Protein AF-M5C6I1-F1 (afdb_monomer)

Foldseek 3Di:
DQVFAEDPPCHLVNLLVLCCQFFVQDDVRSVVLVVLCVVVDDPHRDHDPVSVSVSSVVSVVVSCVVVVHDTDGDDPPPDDDDDDDPPDPVVVVVVVVVVVVVVVVVVVVVVCVVVVHDPCPVVVVVVVVVVVVVVVVVVVVVVCVVQNPVRVVVPPDPDDPVPDDDDDPLVVVLLVLLVVVLVCLLVVVDDPPDLVVVVSLLSSLQSQDPVSLVSLVVVLVPQDCVVDVSSVVSNVVSVVSSVSSVVSPPPHRDDDDSDDDDDDDDDDDPPPDD

Radius of gyration: 48.75 Å; Cα contacts (8 Å, |Δi|>4): 159; chains: 1; bounding box: 99×51×112 Å

Organism: Thanatephorus cucumeris (strain AG1-IB / isolate 7/3/14) (NCBI:txid1108050)

pLDDT: mean 85.36, std 12.14, range [35.72, 97.81]

Secondary structure (DSSP, 8-state):
-HHHHSPTT--HHHHHHHHHHHH---HHHHHHHHHHHHHT--SS--SSHHHHHHHHHHHHHHHHHHHT----------PPP---S----HHHHHHHHHHHHHHHHHHHHHHHHHTT--TTHHHHHHHHHHHHHHHHHHHHHHHHHHH-HHHHHHTS----GGG------HHHHHHHHHHHHHHHHHTTSS-TT-HHHHHHHHHHHTT--HHHHHHHHHHHHT--GGG-HHHHHHHHHHHHHHHHHHHHTTSPP-----SPPP------------

Solvent-accessible surface area (backbone atoms only — not comparable to full-atom values): 16498 Å² total; per-residue (Å²): 105,61,92,74,32,42,29,92,91,52,46,72,66,58,53,42,50,47,41,27,70,45,54,66,35,51,74,73,54,36,50,53,26,52,56,55,34,63,81,64,58,66,94,58,59,36,87,38,69,68,56,50,49,54,51,49,53,51,31,48,52,53,40,23,65,77,70,73,45,89,76,61,72,65,70,78,80,84,75,80,90,80,82,97,62,91,76,73,54,67,68,59,52,51,49,51,51,50,51,52,52,51,54,51,49,52,51,51,50,53,52,29,59,75,69,72,48,67,88,55,53,66,58,52,53,48,54,52,50,50,54,51,50,51,55,52,48,52,54,50,50,53,51,41,69,75,59,34,67,71,49,63,64,66,70,54,88,78,87,50,81,91,73,65,82,84,90,76,64,57,76,55,53,38,53,53,52,52,52,51,52,50,49,34,26,50,73,62,77,47,59,100,84,45,52,67,56,56,40,52,49,51,57,39,40,50,52,49,44,77,69,52,50,56,52,52,47,54,58,43,72,74,51,59,47,88,83,35,74,38,39,40,47,40,38,56,52,48,51,54,50,49,54,53,28,61,73,43,52,92,58,82,65,73,95,72,86,56,74,79,90,82,76,94,77,88,80,88,75,87,78,81,77,133

Mean predicted aligned error: 14.55 Å

Sequence (274 aa):
MIGGKMPGGFNVTTAKAHLNKTWGLGPARSDAALLLGVTMEPAKRLGSEAEAKSWLDSVATEYSKQAGITLSSGGGGGGTAAAGGAVMNSEEFLKFQAEQHLFAAQHVELYMRYLKRDSRSGARAYDEEKENAAALQAKLDDIAKEHGDAYIQGIQPIFEPLKARHFNSSWNWVRQDALLMWYDIIFGRLTTVDREITSRCIAIMNRADPTLLSYMQYYIDNCHPEKGETYALAKRFGQQLNDNCREVLGQPPLYRDGKLPIFSHEYMGDTHFP

Structure (mmCIF, N/CA/C/O backbone):
data_AF-M5C6I1-F1
#
_entry.id   AF-M5C6I1-F1
#
loop_
_atom_site.group_PDB
_atom_site.id
_atom_site.type_symbol
_atom_site.label_atom_id
_atom_site.label_alt_id
_atom_site.label_comp_id
_atom_site.label_asym_id
_atom_site.label_entity_id
_atom_site.label_seq_id
_atom_site.pdbx_PDB_ins_code
_atom_site.Cartn_x
_atom_site.Cartn_y
_atom_site.Cartn_z
_atom_site.occupancy
_atom_site.B_iso_or_equiv
_atom_site.auth_seq_id
_atom_site.auth_comp_id
_atom_site.auth_asym_id
_atom_site.auth_atom_id
_atom_site.pdbx_PDB_model_num
ATOM 1 N N . MET A 1 1 ? -24.726 -16.254 43.827 1.00 78.81 1 MET A N 1
ATOM 2 C CA . MET A 1 1 ? -24.770 -15.397 45.027 1.00 78.81 1 MET A CA 1
ATOM 3 C C . MET A 1 1 ? -25.482 -14.057 44.771 1.00 78.81 1 MET A C 1
ATOM 5 O O . MET A 1 1 ? -26.679 -14.004 45.020 1.00 78.81 1 MET A O 1
ATOM 9 N N . ILE A 1 2 ? -24.854 -13.017 44.189 1.00 81.19 2 ILE A N 1
ATOM 10 C CA . ILE A 1 2 ? -25.443 -11.650 44.118 1.00 81.19 2 ILE A CA 1
ATOM 11 C C . ILE A 1 2 ? -26.828 -11.607 43.438 1.00 81.19 2 ILE A C 1
ATOM 13 O O . ILE A 1 2 ? -27.792 -11.180 44.060 1.00 81.19 2 ILE A O 1
ATOM 17 N N . GLY A 1 3 ? -26.978 -12.124 42.212 1.00 81.44 3 GLY A N 1
ATOM 18 C CA . GLY A 1 3 ? -28.262 -12.068 41.488 1.00 81.44 3 GLY A CA 1
ATOM 19 C C . GLY A 1 3 ? -29.412 -12.889 42.097 1.00 81.44 3 GLY A C 1
ATOM 20 O O . GLY A 1 3 ? -30.569 -12.637 41.778 1.00 81.44 3 GLY A O 1
ATOM 21 N N . GLY A 1 4 ? -29.114 -13.856 42.974 1.00 83.44 4 GLY A N 1
ATOM 22 C CA . GLY A 1 4 ? -30.119 -14.743 43.580 1.00 83.44 4 GLY A CA 1
ATOM 23 C C . GLY A 1 4 ? -30.440 -14.440 45.047 1.00 83.44 4 GLY A C 1
ATOM 24 O O . GLY A 1 4 ? -31.543 -14.734 45.505 1.00 83.44 4 GLY A O 1
ATOM 25 N N . LYS A 1 5 ? -29.490 -13.867 45.797 1.00 86.50 5 LYS A N 1
ATOM 26 C CA . LYS A 1 5 ? -29.592 -13.691 47.256 1.00 86.50 5 LYS A CA 1
ATOM 27 C C 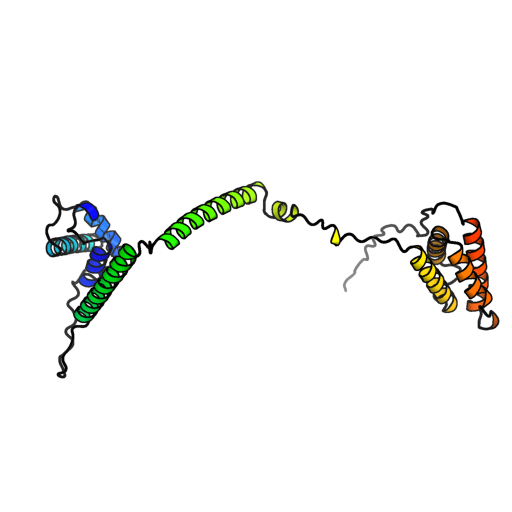. LYS A 1 5 ? -29.686 -12.239 47.715 1.00 86.50 5 LYS A C 1
ATOM 29 O O . LYS A 1 5 ? -30.080 -12.003 48.853 1.00 86.50 5 LYS A O 1
ATOM 34 N N . MET A 1 6 ? -29.391 -11.282 46.840 1.00 87.06 6 MET A N 1
ATOM 35 C CA . MET A 1 6 ? -29.485 -9.856 47.152 1.00 87.06 6 MET A CA 1
ATOM 36 C C . MET A 1 6 ? -30.874 -9.287 46.830 1.00 87.06 6 MET A C 1
ATOM 38 O O . MET A 1 6 ? -31.573 -9.824 45.956 1.00 87.06 6 MET A O 1
ATOM 42 N N . PRO A 1 7 ? -31.300 -8.205 47.509 1.00 87.75 7 PRO A N 1
ATOM 43 C CA . PRO A 1 7 ? -32.561 -7.530 47.214 1.00 87.75 7 PRO A CA 1
ATOM 44 C C . PRO A 1 7 ? -32.563 -6.942 45.793 1.00 87.75 7 PRO A C 1
ATOM 46 O O . PRO A 1 7 ? -31.520 -6.757 45.163 1.00 87.75 7 PRO A O 1
ATOM 49 N N . GLY A 1 8 ? -33.755 -6.691 45.246 1.00 84.06 8 GLY A N 1
ATOM 50 C CA . GLY A 1 8 ? -33.902 -6.139 43.895 1.00 84.06 8 GLY A CA 1
ATOM 51 C C . GLY A 1 8 ? -33.205 -4.782 43.766 1.00 84.06 8 GLY A C 1
ATOM 52 O O . GLY A 1 8 ? -33.362 -3.934 44.634 1.00 84.06 8 GLY A O 1
ATOM 53 N N . GLY A 1 9 ? -32.416 -4.594 42.703 1.00 81.69 9 GLY A N 1
ATOM 54 C CA . GLY A 1 9 ? -31.628 -3.372 42.484 1.00 81.69 9 GLY A CA 1
ATOM 55 C C . GLY A 1 9 ? -30.233 -3.375 43.125 1.00 81.69 9 GLY A C 1
ATOM 56 O O . GLY A 1 9 ? -29.409 -2.538 42.764 1.00 81.69 9 GLY A O 1
ATOM 57 N N . PHE A 1 10 ? -29.920 -4.341 43.996 1.00 86.69 10 PHE A N 1
ATOM 58 C CA . PHE A 1 10 ? -28.599 -4.461 44.614 1.00 86.69 10 PHE A CA 1
ATOM 59 C C . PHE A 1 10 ? -27.671 -5.339 43.760 1.00 86.69 10 PHE A C 1
ATOM 61 O O . PHE A 1 10 ? -27.748 -6.569 43.776 1.00 86.69 10 PHE A O 1
ATOM 68 N N . ASN A 1 11 ? -26.810 -4.697 42.971 1.00 89.00 11 ASN A N 1
ATOM 69 C CA . ASN A 1 11 ? -25.890 -5.346 42.038 1.00 89.00 11 ASN A CA 1
ATOM 70 C C . ASN A 1 11 ? -24.447 -5.396 42.587 1.00 89.00 11 ASN A C 1
ATOM 72 O O . ASN A 1 11 ? -24.136 -4.887 43.663 1.00 89.00 11 ASN A O 1
ATOM 76 N N . VAL A 1 12 ? -23.536 -6.041 41.852 1.00 89.25 12 VAL A N 1
ATOM 77 C CA . VAL A 1 12 ? -22.122 -6.147 42.266 1.00 89.25 12 VAL A CA 1
ATOM 78 C C . VAL A 1 12 ? -21.482 -4.763 42.406 1.00 89.25 12 VAL A C 1
ATOM 80 O O . VAL A 1 12 ? -20.693 -4.542 43.320 1.00 89.25 12 VAL A O 1
ATOM 83 N N . THR A 1 13 ? -21.851 -3.813 41.547 1.00 89.38 13 THR A N 1
ATOM 84 C CA . THR A 1 13 ? -21.346 -2.438 41.594 1.00 89.38 13 THR A CA 1
ATOM 85 C C . THR A 1 13 ? -21.785 -1.725 42.871 1.00 89.38 13 THR A C 1
ATOM 87 O O . THR A 1 13 ? -20.950 -1.099 43.517 1.00 89.38 13 THR A O 1
ATOM 90 N N . THR A 1 14 ? -23.045 -1.863 43.299 1.00 88.62 14 THR A N 1
ATOM 91 C CA . THR A 1 14 ? -23.535 -1.281 44.561 1.00 88.62 14 THR A CA 1
ATOM 92 C C . THR A 1 14 ? -22.888 -1.946 45.774 1.00 88.62 14 THR A C 1
ATOM 94 O O . THR A 1 14 ? -22.529 -1.255 46.724 1.00 88.62 14 THR A O 1
ATOM 97 N N . ALA A 1 15 ? -22.661 -3.264 45.727 1.00 89.06 15 ALA A N 1
ATOM 98 C CA . ALA A 1 15 ? -21.951 -3.994 46.777 1.00 89.06 15 ALA A CA 1
ATOM 99 C C . ALA A 1 15 ? -20.492 -3.523 46.922 1.00 89.06 15 ALA A C 1
ATOM 101 O O . ALA A 1 15 ? -20.049 -3.193 48.022 1.00 89.06 15 ALA A O 1
ATOM 102 N N . LYS A 1 16 ? -19.754 -3.422 45.807 1.00 89.94 16 LYS A N 1
ATOM 103 C CA . LYS A 1 16 ? -18.376 -2.907 45.789 1.00 89.94 16 LYS A CA 1
ATOM 104 C C . LYS A 1 16 ? -18.305 -1.436 46.194 1.00 89.94 16 LYS A C 1
ATOM 106 O O . LYS A 1 16 ? -17.400 -1.058 46.930 1.00 89.94 16 LYS A O 1
ATOM 111 N N . ALA A 1 17 ? -19.263 -0.615 45.764 1.00 89.62 17 ALA A N 1
ATOM 112 C CA . ALA A 1 17 ? -19.346 0.787 46.163 1.00 89.62 17 ALA A CA 1
ATOM 113 C C . ALA A 1 17 ? -19.570 0.934 47.674 1.00 89.62 17 ALA A C 1
ATOM 115 O O . ALA A 1 17 ? -18.944 1.789 48.291 1.00 89.62 17 ALA A O 1
ATOM 116 N N . HIS A 1 18 ? -20.399 0.077 48.281 1.00 88.81 18 HIS A N 1
ATOM 117 C CA . HIS A 1 18 ? -20.579 0.046 49.732 1.00 88.81 18 HIS A CA 1
ATOM 118 C C . HIS A 1 18 ? -19.292 -0.357 50.462 1.00 88.81 18 HIS A C 1
ATOM 120 O O . HIS A 1 18 ? -18.853 0.351 51.361 1.00 88.81 18 HIS A O 1
ATOM 126 N N . LEU A 1 19 ? -18.638 -1.444 50.040 1.00 88.44 19 LEU A N 1
ATOM 127 C CA . LEU A 1 19 ? -17.370 -1.893 50.631 1.00 88.44 19 LEU A CA 1
ATOM 128 C C . LEU A 1 19 ? -16.256 -0.841 50.507 1.00 88.44 19 LEU A C 1
ATOM 130 O O . LEU A 1 19 ? -15.459 -0.668 51.426 1.00 88.44 19 LEU A O 1
ATOM 134 N N . ASN A 1 20 ? -16.215 -0.111 49.394 1.00 89.75 20 ASN A N 1
ATOM 135 C CA . ASN A 1 20 ? -15.273 0.985 49.202 1.00 89.75 20 ASN A CA 1
ATOM 136 C C . ASN A 1 20 ? -15.627 2.189 50.094 1.00 89.75 20 ASN A C 1
ATOM 138 O O . ASN A 1 20 ? -14.781 2.662 50.845 1.00 89.75 20 ASN A O 1
ATOM 142 N N . LYS A 1 21 ? -16.888 2.640 50.091 1.00 87.50 21 LYS A N 1
ATOM 143 C CA . LYS A 1 21 ? -17.321 3.819 50.859 1.00 87.50 21 LYS A CA 1
ATOM 144 C C . LYS A 1 21 ? -17.239 3.610 52.376 1.00 87.50 21 LYS A C 1
ATOM 146 O O . LYS A 1 21 ? -16.816 4.518 53.080 1.00 87.50 21 LYS A O 1
ATOM 151 N N . THR A 1 22 ? -17.636 2.441 52.875 1.00 86.06 22 THR A N 1
ATOM 152 C CA . THR A 1 22 ? -17.729 2.155 54.319 1.00 86.06 22 THR A CA 1
ATOM 153 C C . THR A 1 22 ? -16.401 1.659 54.900 1.00 86.06 22 THR A C 1
ATOM 155 O O . THR A 1 22 ? -16.025 2.054 56.005 1.00 86.06 22 THR A O 1
ATOM 158 N N . TRP A 1 23 ? -15.667 0.826 54.152 1.00 85.94 23 TRP A N 1
ATOM 159 C CA . TRP A 1 23 ? -14.467 0.129 54.641 1.00 85.94 23 TRP A CA 1
ATOM 160 C C . TRP A 1 23 ? -13.175 0.494 53.900 1.00 85.94 23 TRP A C 1
ATOM 162 O O . TRP A 1 23 ? -12.118 -0.053 54.212 1.00 85.94 23 TRP A O 1
ATOM 172 N N . GLY A 1 24 ? -13.226 1.384 52.903 1.00 85.88 24 GLY A N 1
ATOM 173 C CA . GLY A 1 24 ? -12.051 1.784 52.121 1.00 85.88 24 GLY A CA 1
ATOM 174 C C . GLY A 1 24 ? -11.465 0.657 51.264 1.00 85.88 24 GLY A C 1
ATOM 175 O O . GLY A 1 24 ? -10.298 0.711 50.872 1.00 85.88 24 GLY A O 1
ATOM 176 N N . LEU A 1 25 ? -12.232 -0.405 50.996 1.00 85.81 25 LEU A N 1
ATOM 177 C CA . LEU A 1 25 ? -11.745 -1.553 50.237 1.00 85.81 25 LEU A CA 1
ATOM 178 C C . LEU A 1 25 ? -11.678 -1.217 48.742 1.00 85.81 25 LEU A C 1
ATOM 180 O O . LEU A 1 25 ? -12.699 -1.061 48.073 1.00 85.81 25 LEU A O 1
ATOM 184 N N . GLY A 1 26 ? -10.456 -1.148 48.207 1.00 86.31 26 GLY A N 1
ATOM 185 C CA . GLY A 1 26 ? -10.218 -0.997 46.770 1.00 86.31 26 GLY A CA 1
ATOM 186 C C . GLY A 1 26 ? -10.684 -2.212 45.946 1.00 86.31 26 GLY A C 1
ATOM 187 O O . GLY A 1 26 ? -10.976 -3.266 46.516 1.00 86.31 26 GLY A O 1
ATOM 188 N N . PRO A 1 27 ? -10.702 -2.119 44.601 1.00 87.31 27 PRO A N 1
ATOM 189 C CA . PRO A 1 27 ? -11.324 -3.112 43.717 1.00 87.31 27 PRO A CA 1
ATOM 190 C C . PRO A 1 27 ? -10.880 -4.559 43.980 1.00 87.31 27 PRO A C 1
ATOM 192 O O . PRO A 1 27 ? -11.721 -5.413 44.247 1.00 87.31 27 PRO A O 1
ATOM 195 N N . ALA A 1 28 ? -9.570 -4.815 44.040 1.00 88.69 28 ALA A N 1
ATOM 196 C CA . ALA A 1 28 ? -9.034 -6.158 44.275 1.00 88.69 28 ALA A CA 1
ATOM 197 C C . ALA A 1 28 ? -9.400 -6.731 45.659 1.00 88.69 28 ALA A C 1
ATOM 199 O O . ALA A 1 28 ? -9.683 -7.920 45.788 1.00 88.69 28 ALA A O 1
ATOM 200 N N . ARG A 1 29 ? -9.441 -5.888 46.702 1.00 88.00 29 ARG A N 1
ATOM 201 C CA . ARG A 1 29 ? -9.833 -6.321 48.056 1.00 88.00 29 ARG A CA 1
ATOM 202 C C . ARG A 1 29 ? -11.341 -6.498 48.184 1.00 88.00 29 ARG A C 1
ATOM 204 O O . ARG A 1 29 ? -11.784 -7.392 48.892 1.00 88.00 29 ARG A O 1
ATOM 211 N N . SER A 1 30 ? -12.124 -5.689 47.470 1.00 89.00 30 SER A N 1
ATOM 212 C CA . SER A 1 30 ? -13.573 -5.869 47.378 1.00 89.00 30 SER A CA 1
ATOM 213 C C . SER A 1 30 ? -13.930 -7.189 46.686 1.00 89.00 30 SER A C 1
ATOM 215 O O . SER A 1 30 ? -14.843 -7.873 47.133 1.00 89.00 30 SER A O 1
ATOM 217 N N . ASP A 1 31 ? -13.163 -7.603 45.671 1.00 90.25 31 ASP A N 1
ATOM 218 C CA . ASP A 1 31 ? -13.317 -8.914 45.031 1.00 90.25 31 ASP A CA 1
ATOM 219 C C . ASP A 1 31 ? -12.928 -10.064 45.961 1.00 90.25 31 ASP A C 1
ATOM 221 O O . ASP A 1 31 ? -13.673 -11.035 46.074 1.00 90.25 31 ASP A O 1
ATOM 225 N N . ALA A 1 32 ? -11.819 -9.934 46.694 1.00 89.25 32 ALA A N 1
ATOM 226 C CA . ALA A 1 32 ? -11.415 -10.933 47.681 1.00 89.25 32 ALA A CA 1
ATOM 227 C C . ALA A 1 32 ? -12.442 -11.080 48.823 1.00 89.25 32 ALA A C 1
ATOM 229 O O . ALA A 1 32 ? -12.780 -12.198 49.212 1.00 89.25 32 ALA A O 1
ATOM 230 N N . ALA A 1 33 ? -12.998 -9.969 49.315 1.00 88.62 33 ALA A N 1
ATOM 231 C CA . ALA A 1 33 ? -14.064 -9.985 50.312 1.00 88.62 33 ALA A CA 1
ATOM 232 C C . ALA A 1 33 ? -15.351 -10.620 49.759 1.00 88.62 33 ALA A C 1
ATOM 234 O O . ALA A 1 33 ? -15.973 -11.438 50.428 1.00 88.62 33 ALA A O 1
ATOM 235 N N . LEU A 1 34 ? -15.738 -10.314 48.517 1.00 90.19 34 LEU A N 1
ATOM 236 C CA . LEU A 1 34 ? -16.898 -10.944 47.880 1.00 90.19 34 LEU A CA 1
ATOM 237 C C . LEU A 1 34 ? -16.694 -12.446 47.636 1.00 90.19 34 LEU A C 1
ATOM 239 O O . LEU A 1 34 ? -17.665 -13.197 47.724 1.00 90.19 34 LEU A O 1
ATOM 243 N N . LEU A 1 35 ? -15.459 -12.890 47.382 1.00 90.62 35 LEU A N 1
ATOM 244 C CA . LEU A 1 35 ? -15.102 -14.305 47.267 1.00 90.62 35 LEU A CA 1
ATOM 245 C C . LEU A 1 35 ? -15.284 -15.034 48.606 1.00 90.62 35 LEU A C 1
ATOM 247 O O . LEU A 1 35 ? -15.896 -16.099 48.633 1.00 90.62 35 LEU A O 1
ATOM 251 N N . LEU A 1 36 ? -14.874 -14.423 49.723 1.00 88.31 36 LEU A N 1
ATOM 252 C CA . LEU A 1 36 ? -15.207 -14.916 51.068 1.00 88.31 36 LEU A CA 1
ATOM 253 C C . LEU A 1 36 ? -16.723 -14.883 51.336 1.00 88.31 36 LEU A C 1
ATOM 255 O O . LEU A 1 36 ? -17.286 -15.791 51.945 1.00 88.31 36 LEU A O 1
ATOM 259 N N . GLY A 1 37 ? -17.419 -13.876 50.811 1.00 88.06 37 GLY A N 1
ATOM 260 C CA . GLY A 1 37 ? -18.877 -13.786 50.867 1.00 88.06 37 GLY A CA 1
ATOM 261 C C . GLY A 1 37 ? -19.589 -14.973 50.209 1.00 88.06 37 GLY A C 1
ATOM 262 O O . GLY A 1 37 ? -20.693 -15.319 50.620 1.00 88.06 37 GLY A O 1
ATOM 263 N N . VAL A 1 38 ? -18.969 -15.656 49.240 1.00 88.94 38 VAL A N 1
ATOM 264 C CA . VAL A 1 38 ? -19.532 -16.891 48.662 1.00 88.94 38 VAL A CA 1
ATOM 265 C C . VAL A 1 38 ? -19.570 -18.022 49.693 1.00 88.94 38 VAL A C 1
ATOM 267 O O . VAL A 1 38 ? -20.521 -18.798 49.698 1.00 88.94 38 VAL A O 1
ATOM 270 N N . THR A 1 39 ? -18.601 -18.099 50.610 1.00 88.31 39 THR A N 1
ATOM 271 C CA . THR A 1 39 ? -18.599 -19.122 51.673 1.00 88.31 39 THR A CA 1
ATOM 272 C C . THR A 1 39 ? -19.532 -18.781 52.837 1.00 88.31 39 THR A C 1
ATOM 274 O O . THR A 1 39 ? -19.848 -19.648 53.644 1.00 88.31 39 THR A O 1
ATOM 277 N N . MET A 1 40 ? -20.000 -17.532 52.910 1.00 86.25 40 MET A N 1
ATOM 278 C CA . MET A 1 40 ? -20.939 -17.026 53.919 1.00 86.25 40 MET A CA 1
ATOM 279 C C . MET A 1 40 ? -22.303 -16.684 53.298 1.00 86.25 40 MET A C 1
ATOM 281 O O . MET A 1 40 ? -22.955 -15.709 53.685 1.00 86.25 40 MET A O 1
ATOM 285 N N . GLU A 1 41 ? -22.724 -17.452 52.288 1.00 86.81 41 GLU A N 1
ATOM 286 C CA . GLU A 1 41 ? -23.939 -17.163 51.529 1.00 86.81 41 GLU A CA 1
ATOM 287 C C . GLU A 1 41 ? -25.193 -17.222 52.429 1.00 86.81 41 GLU A C 1
ATOM 289 O O . GLU A 1 41 ? -25.420 -18.218 53.124 1.00 86.81 41 GLU A O 1
ATOM 294 N N . PRO A 1 42 ? -26.051 -16.184 52.422 1.00 86.00 42 PRO A N 1
ATOM 295 C CA . PRO A 1 42 ? -27.264 -16.190 53.224 1.00 86.00 42 PRO A CA 1
ATOM 296 C C . PRO A 1 42 ? -28.245 -17.261 52.719 1.00 86.00 42 PRO A C 1
ATOM 298 O O . PRO A 1 42 ? -28.513 -17.398 51.520 1.00 86.00 42 PRO A O 1
ATOM 301 N N . ALA A 1 43 ? -28.821 -18.020 53.657 1.00 83.94 43 ALA A N 1
ATOM 302 C CA . ALA A 1 43 ? -29.695 -19.155 53.347 1.00 83.94 43 ALA A CA 1
ATOM 303 C C . ALA A 1 43 ? -30.912 -18.743 52.497 1.00 83.94 43 ALA A C 1
ATOM 305 O O . ALA A 1 43 ? -31.288 -19.426 51.538 1.00 83.94 43 ALA A O 1
ATOM 306 N N . LYS A 1 44 ? -31.491 -17.578 52.799 1.00 85.81 44 LYS A N 1
ATOM 307 C CA . LYS A 1 44 ? -32.607 -16.971 52.066 1.00 85.81 44 LYS A CA 1
ATOM 308 C C . LYS A 1 44 ? -32.183 -15.639 51.456 1.00 85.81 44 LYS A C 1
ATOM 310 O O . LYS A 1 44 ? -31.203 -15.036 51.880 1.00 85.81 44 LYS A O 1
ATOM 315 N N . ARG A 1 45 ? -32.931 -15.201 50.443 1.00 88.62 45 ARG A N 1
ATOM 316 C CA . ARG A 1 45 ? -32.748 -13.879 49.842 1.00 88.62 45 ARG A CA 1
ATOM 317 C C . ARG A 1 45 ? -32.987 -12.803 50.902 1.00 88.62 45 ARG A C 1
ATOM 319 O O . ARG A 1 45 ? -33.990 -12.872 51.609 1.00 88.62 45 ARG A O 1
ATOM 326 N N . LEU A 1 46 ? -32.077 -11.841 50.987 1.00 89.25 46 LEU A N 1
ATOM 327 C CA . LEU A 1 46 ? -32.185 -10.706 51.901 1.00 89.25 46 LEU A CA 1
ATOM 328 C C . LEU A 1 46 ? -33.344 -9.799 51.461 1.00 89.25 46 LEU A C 1
ATOM 330 O O . LEU A 1 46 ? -33.545 -9.577 50.262 1.00 89.25 46 LEU A O 1
ATOM 334 N N . GLY A 1 47 ? -34.134 -9.327 52.425 1.00 83.88 47 GLY A N 1
ATOM 335 C CA . GLY A 1 47 ? -35.397 -8.627 52.188 1.00 83.88 47 GLY A CA 1
ATOM 336 C C . GLY A 1 47 ? -35.233 -7.128 51.950 1.00 83.88 47 GLY A C 1
ATOM 337 O O . GLY A 1 47 ? -36.058 -6.527 51.265 1.00 83.88 47 GLY A O 1
ATOM 338 N N . SER A 1 48 ? -34.159 -6.527 52.467 1.00 87.38 48 SER A N 1
ATOM 339 C CA . SER A 1 48 ? -33.903 -5.088 52.355 1.00 87.38 48 SER A CA 1
ATOM 340 C C . SER A 1 48 ? -32.445 -4.762 52.029 1.00 87.38 48 SER A C 1
ATOM 342 O O . SER A 1 48 ? -31.530 -5.553 52.265 1.00 87.38 48 SER A O 1
ATOM 344 N N . GLU A 1 49 ? -32.211 -3.562 51.493 1.00 86.88 49 GLU A N 1
ATOM 345 C CA . GLU A 1 49 ? -30.857 -3.052 51.243 1.00 86.88 49 GLU A CA 1
ATOM 346 C C . GLU A 1 49 ? -30.041 -2.922 52.541 1.00 86.88 49 GLU A C 1
ATOM 348 O O . GLU A 1 49 ? -28.834 -3.156 52.538 1.00 86.88 49 GLU A O 1
ATOM 353 N N . ALA A 1 50 ? -30.694 -2.600 53.663 1.00 88.19 50 ALA A N 1
ATOM 354 C CA . ALA A 1 50 ? -30.043 -2.506 54.968 1.00 88.19 50 ALA A CA 1
ATOM 355 C C . ALA A 1 50 ? -29.494 -3.866 55.434 1.00 88.19 50 ALA A C 1
ATOM 357 O O . ALA A 1 50 ? -28.352 -3.948 55.882 1.00 88.19 50 ALA A O 1
ATOM 358 N N . GLU A 1 51 ? -30.265 -4.942 55.250 1.00 87.00 51 GLU A N 1
ATOM 359 C CA . GLU A 1 51 ? -29.812 -6.310 55.533 1.00 87.00 51 GLU A CA 1
ATOM 360 C C . GLU A 1 51 ? -28.640 -6.721 54.632 1.00 87.00 51 GLU A C 1
ATOM 362 O O . GLU A 1 51 ? -27.688 -7.341 55.101 1.00 87.00 51 GLU A O 1
ATOM 367 N N . ALA A 1 52 ? -28.666 -6.333 53.352 1.00 87.94 52 ALA A N 1
ATOM 368 C CA . ALA A 1 52 ? -27.572 -6.597 52.415 1.00 87.94 52 ALA A CA 1
ATOM 369 C C . ALA A 1 52 ? -26.271 -5.881 52.802 1.00 87.94 52 ALA A C 1
ATOM 371 O O . ALA A 1 52 ? -25.195 -6.475 52.722 1.00 87.94 52 ALA A O 1
ATOM 372 N N . LYS A 1 53 ? -26.359 -4.629 53.260 1.00 89.94 53 LYS A N 1
ATOM 373 C CA . LYS A 1 53 ? -25.205 -3.868 53.763 1.00 89.94 53 LYS A CA 1
ATOM 374 C C . LYS A 1 53 ? -24.648 -4.470 55.048 1.00 89.94 53 LYS A C 1
ATOM 376 O O . LYS A 1 53 ? -23.453 -4.721 55.105 1.00 89.94 53 LYS A O 1
ATOM 381 N N . SER A 1 54 ? -25.512 -4.812 56.003 1.00 89.56 54 SER A N 1
ATOM 382 C CA . SER A 1 54 ? -25.101 -5.472 57.249 1.00 89.56 54 SER A CA 1
ATOM 383 C C . SER A 1 54 ? -24.421 -6.821 56.994 1.00 89.56 54 SER A C 1
ATOM 385 O O . SER A 1 54 ? -23.400 -7.136 57.608 1.00 89.56 54 SER A O 1
ATOM 387 N N . TRP A 1 55 ? -24.928 -7.601 56.037 1.00 91.12 55 TRP A N 1
ATOM 388 C CA . TRP A 1 55 ? -24.266 -8.828 55.610 1.00 91.12 55 TRP A CA 1
ATOM 389 C C . TRP A 1 55 ? -22.885 -8.542 54.996 1.00 91.12 55 TRP A C 1
ATOM 391 O O . TRP A 1 55 ? -21.909 -9.181 55.386 1.00 91.12 55 TRP A O 1
ATOM 401 N N . LEU A 1 56 ? -22.756 -7.544 54.113 1.00 90.25 56 LEU A N 1
ATOM 402 C CA . LEU A 1 56 ? -21.453 -7.136 53.566 1.00 90.25 56 LEU A CA 1
ATOM 403 C C . LEU A 1 56 ? -20.476 -6.654 54.645 1.00 90.25 56 LEU A C 1
ATOM 405 O O . LEU A 1 56 ? -19.285 -6.931 54.538 1.00 90.25 56 LEU A O 1
ATOM 409 N N . ASP A 1 57 ? -20.962 -5.982 55.685 1.00 90.81 57 ASP A N 1
ATOM 410 C CA . ASP A 1 57 ? -20.147 -5.542 56.822 1.00 90.81 57 ASP A CA 1
ATOM 411 C C . ASP A 1 57 ? -19.618 -6.737 57.626 1.00 90.81 57 ASP A C 1
ATOM 413 O O . ASP A 1 57 ? -18.453 -6.754 58.038 1.00 90.81 57 ASP A O 1
ATOM 417 N N . SER A 1 58 ? -20.434 -7.787 57.781 1.00 89.81 58 SER A N 1
ATOM 418 C CA . SER A 1 58 ? -20.001 -9.042 58.407 1.00 89.81 58 SER A CA 1
ATOM 419 C C . SER A 1 58 ? -18.925 -9.750 57.575 1.00 89.81 58 SER A C 1
ATOM 421 O O . SER A 1 58 ? -17.907 -10.181 58.113 1.00 89.81 58 SER A O 1
ATOM 423 N N . VAL A 1 59 ? -19.086 -9.772 56.249 1.00 89.50 59 VAL A N 1
ATOM 424 C CA . VAL A 1 59 ? -18.113 -10.353 55.316 1.00 89.50 59 VAL A CA 1
ATOM 425 C C . VAL A 1 59 ? -16.810 -9.549 55.304 1.00 89.50 59 VAL A C 1
ATOM 427 O O . VAL A 1 59 ? -15.732 -10.138 55.315 1.00 89.50 59 VAL A O 1
ATOM 430 N N . ALA A 1 60 ? -16.879 -8.215 55.334 1.00 89.38 60 ALA A N 1
ATOM 431 C CA . ALA A 1 60 ? -15.700 -7.354 55.422 1.00 89.38 60 ALA A CA 1
ATOM 432 C C . ALA A 1 60 ? -14.928 -7.581 56.731 1.00 89.38 60 ALA A C 1
ATOM 434 O O . ALA A 1 60 ? -13.698 -7.606 56.728 1.00 89.38 60 ALA A O 1
ATOM 435 N N . THR A 1 61 ? -15.645 -7.807 57.833 1.00 88.44 61 THR A N 1
ATOM 436 C CA . THR A 1 61 ? -15.054 -8.105 59.144 1.00 88.44 61 THR A CA 1
ATOM 437 C C . THR A 1 61 ? -14.387 -9.481 59.176 1.00 88.44 61 THR A C 1
ATOM 439 O O . THR A 1 61 ? -13.293 -9.621 59.712 1.00 88.44 61 THR A O 1
ATOM 442 N N . GLU A 1 62 ? -14.992 -10.511 58.587 1.00 87.81 62 GLU A N 1
ATOM 443 C CA . GLU A 1 62 ? -14.340 -11.826 58.490 1.00 87.81 62 GLU A CA 1
ATOM 444 C C . GLU A 1 62 ? -13.147 -11.803 57.525 1.00 87.81 62 GLU A C 1
ATOM 446 O O . GLU A 1 62 ? -12.101 -12.392 57.803 1.00 87.81 62 GLU A O 1
ATOM 451 N N . TYR A 1 63 ? -13.248 -11.037 56.438 1.00 89.38 63 TYR A N 1
ATOM 452 C CA . TYR A 1 63 ? -12.135 -10.815 55.520 1.00 89.38 63 TYR A CA 1
ATOM 453 C C . TYR A 1 63 ? -10.958 -10.119 56.213 1.00 89.38 63 TYR A C 1
ATOM 455 O O . TYR A 1 63 ? -9.808 -10.503 56.012 1.00 89.38 63 TYR A O 1
ATOM 463 N N . SER A 1 64 ? -11.229 -9.126 57.064 1.00 88.19 64 SER A N 1
ATOM 464 C CA . SER A 1 64 ? -10.195 -8.383 57.791 1.00 88.19 64 SER A CA 1
ATOM 465 C C . SER A 1 64 ? -9.410 -9.275 58.755 1.00 88.19 64 SER A C 1
ATOM 467 O O . SER A 1 64 ? -8.180 -9.199 58.794 1.00 88.19 64 SER A O 1
ATOM 469 N N . LYS A 1 65 ? -10.099 -10.199 59.440 1.00 87.00 65 LYS A N 1
ATOM 470 C CA . LYS A 1 65 ? -9.484 -11.220 60.302 1.00 87.00 65 LYS A CA 1
ATOM 471 C C . LYS A 1 65 ? -8.593 -12.172 59.511 1.00 87.00 65 LYS A C 1
ATOM 473 O O . LYS A 1 65 ? -7.466 -12.427 59.923 1.00 87.00 65 LYS A O 1
ATOM 478 N N . GLN A 1 66 ? -9.073 -12.679 58.375 1.00 84.31 66 GLN A N 1
ATOM 479 C CA . GLN A 1 66 ? -8.307 -13.614 57.543 1.00 84.31 66 GLN A CA 1
ATOM 480 C C . GLN A 1 66 ? -7.099 -12.958 56.870 1.00 84.31 66 GLN A C 1
ATOM 482 O O . GLN A 1 66 ? -6.053 -13.586 56.730 1.00 84.31 66 GLN A O 1
ATOM 487 N N . ALA A 1 67 ? -7.228 -11.694 56.469 1.00 85.50 67 ALA A N 1
ATOM 488 C CA . ALA A 1 67 ? -6.162 -10.946 55.814 1.00 85.50 67 ALA A CA 1
ATOM 489 C C . ALA A 1 67 ? -5.192 -10.262 56.797 1.00 85.50 67 ALA A C 1
ATOM 491 O O . ALA A 1 67 ? -4.195 -9.692 56.358 1.00 85.50 67 ALA A O 1
ATOM 492 N N . GLY A 1 68 ? -5.477 -10.283 58.106 1.00 82.62 68 GLY A N 1
ATOM 493 C CA . GLY A 1 68 ? -4.677 -9.598 59.127 1.00 82.62 68 GLY A CA 1
ATOM 494 C C . GLY A 1 68 ? -4.702 -8.068 59.007 1.00 82.62 68 GLY A C 1
ATOM 495 O O . GLY A 1 68 ? -3.728 -7.407 59.360 1.00 82.62 68 GLY A O 1
ATOM 496 N N . ILE A 1 69 ? -5.785 -7.496 58.472 1.00 83.56 69 ILE A N 1
ATOM 497 C CA . ILE A 1 69 ? -5.931 -6.054 58.234 1.00 83.56 69 ILE A CA 1
ATOM 498 C C . ILE A 1 69 ? -6.887 -5.479 59.277 1.00 83.56 69 ILE A C 1
ATOM 500 O O . ILE A 1 69 ? -8.002 -5.963 59.429 1.00 83.56 69 ILE A O 1
ATOM 504 N N . THR A 1 70 ? -6.505 -4.394 59.946 1.00 78.94 70 THR A N 1
ATOM 505 C CA . THR A 1 70 ? -7.435 -3.654 60.808 1.00 78.94 70 THR A CA 1
ATOM 506 C C . THR A 1 70 ? -8.315 -2.752 59.948 1.00 78.94 70 THR A C 1
ATOM 508 O O . THR A 1 70 ? -7.842 -1.761 59.393 1.00 78.94 70 THR A O 1
ATOM 511 N N . LEU A 1 71 ? -9.600 -3.089 59.826 1.00 75.12 71 LEU A N 1
ATOM 512 C CA . LEU A 1 71 ? -10.594 -2.212 59.211 1.00 75.12 71 LEU A CA 1
ATOM 513 C C . LEU A 1 71 ? -11.189 -1.295 60.283 1.00 75.12 71 LEU A C 1
ATOM 515 O O . LEU A 1 71 ? -11.737 -1.769 61.274 1.00 75.12 71 LEU A O 1
ATOM 519 N N . SER A 1 72 ? -11.096 0.015 60.074 1.00 66.44 72 SER A N 1
ATOM 520 C CA . SER A 1 72 ? -11.885 1.001 60.813 1.00 66.44 72 SER A CA 1
ATOM 521 C C . SER A 1 72 ? -12.999 1.464 59.885 1.00 66.44 72 SER A C 1
ATOM 523 O O . SER A 1 72 ? -12.707 1.871 58.759 1.00 66.44 72 SER A O 1
ATOM 525 N N . SER A 1 73 ? -14.262 1.374 60.314 1.00 62.12 73 SER A N 1
ATOM 526 C CA . SER A 1 73 ? -15.356 2.006 59.575 1.00 62.12 73 SER A CA 1
ATOM 527 C C . SER A 1 73 ? -15.046 3.497 59.533 1.00 62.12 73 SER A C 1
ATOM 529 O O . SER A 1 73 ? -14.951 4.124 60.591 1.00 62.12 73 SER A O 1
ATOM 531 N N . GLY A 1 74 ? -14.816 4.051 58.346 1.00 53.31 74 GLY A N 1
ATOM 532 C CA . GLY A 1 74 ? -14.458 5.456 58.203 1.00 53.31 74 GLY A CA 1
ATOM 533 C C . GLY A 1 74 ? -15.585 6.336 58.734 1.00 53.31 74 GLY A C 1
ATOM 534 O O . GLY A 1 74 ? -16.550 6.603 58.025 1.00 53.31 74 GLY A O 1
ATOM 535 N N . GLY A 1 75 ? -15.477 6.782 59.986 1.00 43.91 75 GLY A N 1
ATOM 536 C CA . GLY A 1 75 ? -16.293 7.867 60.505 1.00 43.91 75 GLY A CA 1
ATOM 537 C C . GLY A 1 75 ? -15.951 9.110 59.700 1.00 43.91 75 GLY A C 1
ATOM 538 O O . GLY A 1 75 ? -14.794 9.533 59.691 1.00 43.91 75 GLY A O 1
ATOM 539 N N . GLY A 1 76 ? -16.933 9.657 58.982 1.00 41.50 76 GLY A N 1
ATOM 540 C CA . GLY A 1 76 ? -16.773 10.914 58.263 1.00 41.50 76 GLY A CA 1
ATOM 541 C C . GLY A 1 76 ? -16.175 11.958 59.201 1.00 41.50 76 GLY A C 1
ATOM 542 O O . GLY A 1 76 ? -16.738 12.237 60.259 1.00 41.50 76 GLY A O 1
ATOM 543 N N . GLY A 1 77 ? -15.001 12.479 58.843 1.00 35.72 77 GLY A N 1
ATOM 544 C CA . GLY A 1 77 ? -14.330 13.517 59.610 1.00 35.72 77 GLY A CA 1
ATOM 545 C C . GLY A 1 77 ? -15.259 14.716 59.760 1.00 35.72 77 GLY A C 1
ATOM 546 O O . GLY A 1 77 ? -15.584 15.380 58.777 1.00 35.72 77 GLY A O 1
ATOM 547 N N . GLY A 1 78 ? -15.702 14.970 60.992 1.00 39.56 78 GLY A N 1
ATOM 548 C CA . GLY A 1 78 ? -16.457 16.159 61.356 1.00 39.56 78 GLY A CA 1
ATOM 549 C C . GLY A 1 78 ? -15.576 17.393 61.206 1.00 39.56 78 GLY A C 1
ATOM 550 O O . GLY A 1 78 ? -14.847 17.758 62.125 1.00 39.56 78 GLY A O 1
ATOM 551 N N . GLY A 1 79 ? -15.636 18.016 60.030 1.00 36.56 79 GLY A N 1
ATOM 552 C CA . GLY A 1 79 ? -15.130 19.360 59.796 1.00 36.56 79 GLY A CA 1
ATOM 553 C C . GLY A 1 79 ? -16.003 20.373 60.532 1.00 36.56 79 GLY A C 1
ATOM 554 O O . GLY A 1 79 ? -17.217 20.419 60.354 1.00 36.56 79 GLY A O 1
ATOM 555 N N . THR A 1 80 ? -15.358 21.152 61.387 1.00 35.72 80 THR A N 1
ATOM 556 C CA . THR A 1 80 ? -15.898 22.232 62.215 1.00 35.72 80 THR A CA 1
ATOM 557 C C . THR A 1 80 ? -16.810 23.202 61.461 1.00 35.72 80 THR A C 1
ATOM 559 O O . THR A 1 80 ? -16.482 23.673 60.374 1.00 35.72 80 THR A O 1
ATOM 562 N N . ALA A 1 81 ? -17.928 23.539 62.105 1.00 43.81 81 ALA A N 1
ATOM 563 C CA . ALA A 1 81 ? -18.922 24.504 61.664 1.00 43.81 81 ALA A CA 1
ATOM 564 C C . ALA A 1 81 ? -18.368 25.936 61.550 1.00 43.81 81 ALA A C 1
ATOM 566 O O . ALA A 1 81 ? -17.803 26.459 62.509 1.00 43.81 81 ALA A O 1
ATOM 567 N N . ALA A 1 82 ? -18.637 26.595 60.419 1.00 41.22 82 ALA A N 1
ATOM 568 C CA . ALA A 1 82 ? -18.768 28.047 60.330 1.00 41.22 82 ALA A CA 1
ATOM 569 C C . ALA A 1 82 ? -19.580 28.462 59.086 1.00 41.22 82 ALA A C 1
ATOM 571 O O . ALA A 1 82 ? -19.359 27.948 57.995 1.00 41.22 82 ALA A O 1
ATOM 572 N N . ALA A 1 83 ? -20.441 29.463 59.297 1.00 40.47 83 ALA A N 1
ATOM 573 C CA . ALA A 1 83 ? -21.152 30.310 58.331 1.00 40.47 83 ALA A CA 1
ATOM 574 C C . ALA A 1 83 ? -22.423 29.752 57.651 1.00 40.47 83 ALA A C 1
ATOM 576 O O . ALA A 1 83 ? -22.411 28.805 56.872 1.00 40.47 83 ALA A O 1
ATOM 577 N N . GLY A 1 84 ? -23.537 30.434 57.941 1.00 46.53 84 GLY A N 1
ATOM 578 C CA . GLY A 1 84 ? -24.855 30.199 57.372 1.00 46.53 84 GLY A CA 1
ATOM 579 C C . GLY A 1 84 ? -24.947 30.563 55.891 1.00 46.53 84 GLY A C 1
ATOM 580 O O . GLY A 1 84 ? -24.843 31.719 55.497 1.00 46.53 84 GLY A O 1
ATOM 581 N N . GLY A 1 85 ? -25.228 29.542 55.101 1.00 47.03 85 GLY A N 1
ATOM 582 C CA . GLY A 1 85 ? -25.857 29.556 53.787 1.00 47.03 85 GLY A CA 1
ATOM 583 C C . GLY A 1 85 ? -26.492 28.176 53.647 1.00 47.03 85 GLY A C 1
ATOM 584 O O . GLY A 1 85 ? -25.976 27.235 54.241 1.00 47.03 85 GLY A O 1
ATOM 585 N N . ALA A 1 86 ? -27.637 28.036 52.977 1.00 49.28 86 ALA A N 1
ATOM 586 C CA . ALA A 1 86 ? -28.310 26.743 52.842 1.00 49.28 86 ALA A CA 1
ATOM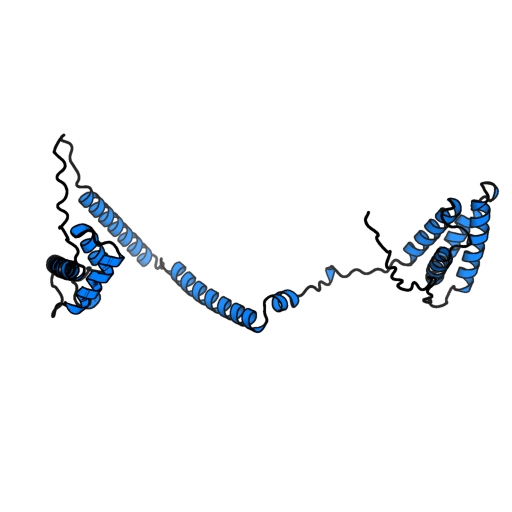 587 C C . ALA A 1 86 ? -27.335 25.694 52.269 1.00 49.28 86 ALA A C 1
ATOM 589 O O . ALA A 1 86 ? -27.057 25.683 51.071 1.00 49.28 86 ALA A O 1
ATOM 590 N N . VAL A 1 87 ? -26.763 24.857 53.140 1.00 57.06 87 VAL A N 1
ATOM 591 C CA . VAL A 1 87 ? -25.783 23.844 52.758 1.00 57.06 87 VAL A CA 1
ATOM 592 C C . VAL A 1 87 ? -26.580 22.700 52.155 1.00 57.06 87 VAL A C 1
ATOM 594 O O . VAL A 1 87 ? -27.054 21.817 52.866 1.00 57.06 87 VAL A O 1
ATOM 597 N N . MET A 1 88 ? -26.798 22.744 50.840 1.00 57.72 88 MET A N 1
ATOM 598 C CA . MET A 1 88 ? -27.248 21.558 50.120 1.00 57.72 88 MET A CA 1
ATOM 599 C C . MET A 1 88 ? -26.213 20.457 50.347 1.00 57.72 88 MET A C 1
ATOM 601 O O . MET A 1 88 ? -25.030 20.635 50.058 1.00 57.72 88 MET A O 1
ATOM 605 N N . ASN A 1 89 ? -26.658 19.324 50.883 1.00 74.25 89 ASN A N 1
ATOM 606 C CA . ASN A 1 89 ? -25.832 18.137 51.012 1.00 74.25 89 ASN A CA 1
ATOM 607 C C . ASN A 1 89 ? -25.447 17.675 49.598 1.00 74.25 89 ASN A C 1
ATOM 609 O O . ASN A 1 89 ? -26.309 17.264 48.822 1.00 74.25 89 ASN A O 1
ATOM 613 N N . SER A 1 90 ? -24.165 17.772 49.236 1.00 73.38 90 SER A N 1
ATOM 614 C CA . SER A 1 90 ? -23.681 17.444 47.888 1.00 73.38 90 SER A CA 1
ATOM 615 C C . SER A 1 90 ? -24.072 16.032 47.435 1.00 73.38 90 SER A C 1
ATOM 617 O O . SER A 1 90 ? -24.266 15.808 46.243 1.00 73.38 90 SER A O 1
ATOM 619 N N . GLU A 1 91 ? -24.242 15.081 48.362 1.00 74.88 91 GLU A N 1
ATOM 620 C CA . GLU A 1 91 ? -24.728 13.738 48.024 1.00 74.88 91 GLU A CA 1
ATOM 621 C C . GLU A 1 91 ? -26.210 13.730 47.631 1.00 74.88 91 GLU A C 1
ATOM 623 O O . GLU A 1 91 ? -26.600 13.004 46.718 1.00 74.88 91 GLU A O 1
ATOM 628 N N . GLU A 1 92 ? -27.043 14.532 48.292 1.00 78.12 92 GLU A N 1
ATOM 629 C CA . GLU A 1 92 ? -28.465 14.667 47.958 1.00 78.12 92 GLU A CA 1
ATOM 630 C C . GLU A 1 92 ? -28.654 15.418 46.640 1.00 78.12 92 GLU A C 1
ATOM 632 O O . GLU A 1 92 ? -29.497 15.031 45.834 1.00 78.12 92 GLU A O 1
ATOM 637 N N . PHE A 1 93 ? -27.813 16.417 46.362 1.00 82.00 93 PHE A N 1
ATOM 638 C CA . PHE A 1 93 ? -27.823 17.123 45.082 1.00 82.00 93 PHE A CA 1
ATOM 639 C C . PHE A 1 93 ? -27.446 16.207 43.906 1.00 82.00 93 PHE A C 1
ATOM 641 O O . PHE A 1 93 ? -28.125 16.210 42.881 1.00 82.00 93 PHE A O 1
ATOM 648 N N . LEU A 1 94 ? -26.412 15.370 44.054 1.00 85.19 94 LEU A N 1
ATOM 649 C CA . LEU A 1 94 ? -26.028 14.397 43.023 1.00 85.19 94 LEU A CA 1
ATOM 650 C C . LEU A 1 94 ? -27.105 13.327 42.805 1.00 85.19 94 LEU A C 1
ATOM 652 O O . LEU A 1 94 ? -27.361 12.940 41.665 1.00 85.19 94 LEU A O 1
ATOM 656 N N . LYS A 1 95 ? -27.762 12.866 43.877 1.00 85.81 95 LYS A N 1
ATOM 657 C CA . LYS A 1 95 ? -28.911 11.954 43.770 1.00 85.81 95 LYS A CA 1
ATOM 658 C C . LYS A 1 95 ? -30.071 12.611 43.029 1.00 85.81 95 LYS A C 1
ATOM 660 O O . LYS A 1 95 ? -30.587 12.017 42.090 1.00 85.81 95 LYS A O 1
ATOM 665 N N . PHE A 1 96 ? -30.414 13.848 43.381 1.00 87.00 96 PHE A N 1
ATOM 666 C CA . PHE A 1 96 ? -31.448 14.614 42.690 1.00 87.00 96 PHE A CA 1
ATOM 667 C C . PHE A 1 96 ? -31.115 14.804 41.205 1.00 87.00 96 PHE A C 1
ATOM 669 O O . PHE A 1 96 ? -31.961 14.580 40.343 1.00 87.00 96 PHE A O 1
ATOM 676 N N . GLN A 1 97 ? -29.866 15.140 40.874 1.00 91.19 97 GLN A N 1
ATOM 677 C CA . GLN A 1 97 ? -29.417 15.247 39.486 1.00 91.19 97 GLN A CA 1
ATOM 678 C C . GLN A 1 97 ? -29.534 13.905 38.742 1.00 91.19 97 GLN A C 1
ATOM 680 O O . GLN A 1 97 ? -30.004 13.871 37.605 1.00 91.19 97 GLN A O 1
ATOM 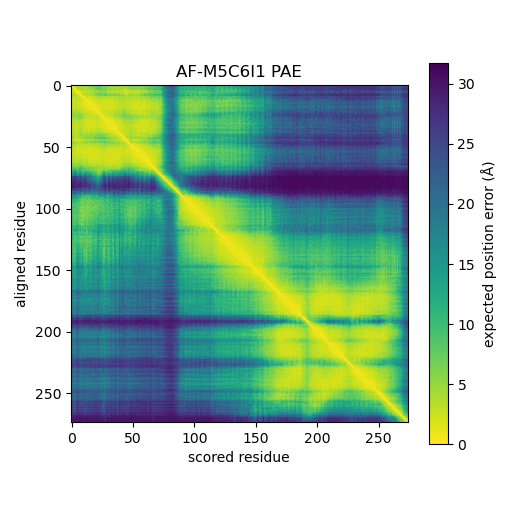685 N N . ALA A 1 98 ? -29.156 12.791 39.375 1.00 89.00 98 ALA A N 1
ATOM 686 C CA . ALA A 1 98 ? -29.299 11.457 38.796 1.00 89.00 98 ALA A CA 1
ATOM 687 C C . ALA A 1 98 ? -30.771 11.082 38.550 1.00 89.00 98 ALA A C 1
ATOM 689 O O . ALA A 1 98 ? -31.093 10.540 37.493 1.00 89.00 98 ALA A O 1
ATOM 690 N N . GLU A 1 99 ? -31.671 11.413 39.478 1.00 91.62 99 GLU A N 1
ATOM 691 C CA . GLU A 1 99 ? -33.118 11.228 39.316 1.00 91.62 99 GLU A CA 1
ATOM 692 C C . GLU A 1 99 ? -33.674 12.068 38.159 1.00 91.62 99 GLU A C 1
ATOM 694 O O . GLU A 1 99 ? -34.436 11.551 37.342 1.00 91.62 99 GLU A O 1
ATOM 699 N N . GLN A 1 100 ? -33.235 13.324 38.017 1.00 92.19 100 GLN A N 1
ATOM 700 C CA . GLN A 1 100 ? -33.598 14.180 36.880 1.00 92.19 100 GLN A CA 1
ATOM 701 C C . GLN A 1 100 ? -33.109 13.600 35.545 1.00 92.19 100 GLN A C 1
ATOM 703 O O . GLN A 1 100 ? -33.860 13.557 34.568 1.00 92.19 100 GLN A O 1
ATOM 708 N N . HIS A 1 101 ? -31.872 13.095 35.487 1.00 92.62 101 HIS A N 1
ATOM 709 C CA . HIS A 1 101 ? -31.352 12.425 34.292 1.00 92.62 101 HIS A CA 1
ATOM 710 C C . HIS A 1 101 ? -32.123 11.144 33.959 1.00 92.62 101 HIS A C 1
ATOM 712 O O . HIS A 1 101 ? -32.404 10.887 32.788 1.00 92.62 101 HIS A O 1
ATOM 718 N N . LEU A 1 102 ? -32.500 10.358 34.969 1.00 93.25 102 LEU A N 1
ATOM 719 C CA . LEU A 1 102 ? -33.292 9.144 34.793 1.00 93.25 102 LEU A CA 1
ATOM 720 C C . LEU A 1 102 ? -34.699 9.468 34.275 1.00 93.25 102 LEU A C 1
ATOM 722 O O . LEU A 1 102 ? -35.169 8.827 33.335 1.00 93.25 102 LEU A O 1
ATOM 726 N N . PHE A 1 103 ? -35.334 10.506 34.817 1.00 93.94 103 PHE A N 1
ATOM 727 C CA . PHE A 1 103 ? -36.614 11.017 34.334 1.00 93.94 103 PHE A CA 1
ATOM 728 C C . PHE A 1 103 ? -36.536 11.458 32.864 1.00 93.94 103 PHE A C 1
ATOM 730 O O . PHE A 1 103 ? -37.385 11.077 32.053 1.00 93.94 103 PHE A O 1
ATOM 737 N N . ALA A 1 104 ? -35.488 12.198 32.490 1.00 93.56 104 ALA A N 1
ATOM 738 C CA . ALA A 1 104 ? -35.254 12.607 31.107 1.00 93.56 104 ALA A CA 1
ATOM 739 C C . ALA A 1 104 ? -35.031 11.401 30.175 1.00 93.56 104 ALA A C 1
ATOM 741 O O . ALA A 1 104 ? -35.609 11.346 29.089 1.00 93.56 104 ALA A O 1
ATOM 742 N N . ALA A 1 105 ? -34.251 10.403 30.604 1.00 92.00 105 ALA A N 1
ATOM 743 C CA . ALA A 1 105 ? -34.008 9.185 29.832 1.00 92.00 105 ALA A CA 1
ATOM 744 C C . ALA A 1 105 ? -35.301 8.392 29.571 1.00 92.00 105 ALA A C 1
ATOM 746 O O . ALA A 1 105 ? -35.534 7.955 28.443 1.00 92.00 105 ALA A O 1
ATOM 747 N N . GLN A 1 106 ? -36.176 8.268 30.575 1.00 93.31 106 GLN A N 1
ATOM 748 C CA . GLN A 1 106 ? -37.488 7.627 30.423 1.00 93.31 106 GLN A CA 1
ATOM 749 C C . GLN A 1 106 ? -38.380 8.362 29.413 1.00 93.31 106 GLN A C 1
ATOM 751 O O . GLN A 1 106 ? -39.052 7.719 28.605 1.00 93.31 106 GLN A O 1
ATOM 756 N N . HIS A 1 107 ? -38.361 9.700 29.407 1.00 93.06 107 HIS A N 1
ATOM 757 C CA . HIS A 1 107 ? -39.098 10.493 28.418 1.00 93.06 107 HIS A CA 1
ATOM 758 C C . HIS A 1 107 ? -38.577 10.255 27.001 1.00 93.06 107 HIS A C 1
ATOM 760 O O . HIS A 1 107 ? -39.368 10.037 26.084 1.00 93.06 107 HIS A O 1
ATOM 766 N N . VAL A 1 108 ? -37.255 10.249 26.815 1.00 90.94 108 VAL A N 1
ATOM 767 C CA . VAL A 1 108 ? -36.637 9.946 25.516 1.00 90.94 108 VAL A CA 1
ATOM 768 C C . VAL A 1 108 ? -37.041 8.552 25.040 1.00 90.94 108 VAL A C 1
ATOM 770 O O . VAL A 1 108 ? -37.428 8.393 23.883 1.00 90.94 108 VAL A O 1
ATOM 773 N N . GLU A 1 109 ? -37.014 7.549 25.919 1.00 90.31 109 GLU A N 1
ATOM 774 C CA . GLU A 1 109 ? -37.431 6.190 25.571 1.00 90.31 109 GLU A CA 1
ATOM 775 C C . GLU A 1 109 ? -38.913 6.130 25.165 1.00 90.31 109 GLU A C 1
ATOM 777 O O . GLU A 1 109 ? -39.255 5.496 24.164 1.00 90.31 109 GLU A O 1
ATOM 782 N N . LEU A 1 110 ? -39.791 6.834 25.885 1.00 92.31 110 LEU A N 1
ATOM 783 C CA . LEU A 1 110 ? -41.211 6.925 25.551 1.00 92.31 110 LEU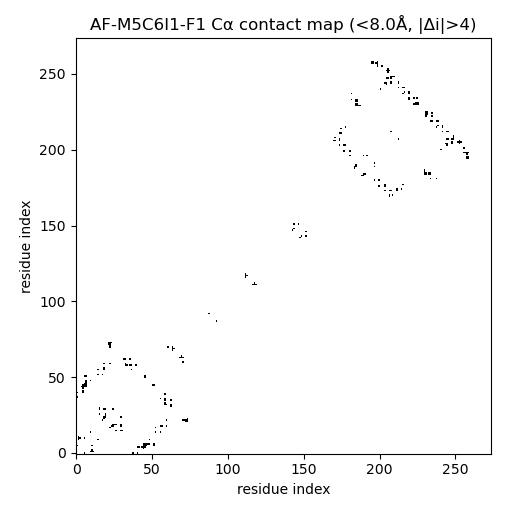 A CA 1
ATOM 784 C C . LEU A 1 110 ? -41.427 7.535 24.157 1.00 92.31 110 LEU A C 1
ATOM 786 O O . LEU A 1 110 ? -42.167 6.967 23.349 1.00 92.31 110 LEU A O 1
ATOM 790 N N . TYR A 1 111 ? -40.751 8.646 23.846 1.00 92.50 111 TYR A N 1
ATOM 791 C CA . TYR A 1 111 ? -40.828 9.277 22.525 1.00 92.50 111 TYR A CA 1
ATOM 792 C C . TYR A 1 111 ? -40.290 8.367 21.416 1.00 92.50 111 TYR A C 1
ATOM 794 O O . TYR A 1 111 ? -40.900 8.275 20.350 1.00 92.50 111 TYR A O 1
ATOM 802 N N . MET A 1 112 ? -39.194 7.647 21.663 1.00 91.25 112 MET A N 1
ATOM 803 C CA . MET A 1 112 ? -38.641 6.684 20.706 1.00 91.25 112 MET A CA 1
ATOM 804 C C . MET A 1 112 ? -39.611 5.529 20.428 1.00 91.25 112 MET A C 1
ATOM 806 O O . MET A 1 112 ? -39.810 5.168 19.265 1.00 91.25 112 MET A O 1
ATOM 810 N N . ARG A 1 113 ? -40.290 5.004 21.460 1.00 91.12 113 ARG A N 1
ATOM 811 C CA . ARG A 1 113 ? -41.341 3.981 21.304 1.00 91.12 113 ARG A CA 1
ATOM 812 C C . ARG A 1 113 ? -42.535 4.502 20.507 1.00 91.12 113 ARG A C 1
ATOM 814 O O . ARG A 1 113 ? -43.007 3.802 19.614 1.00 91.12 113 ARG A O 1
ATOM 821 N N . TYR A 1 114 ? -42.994 5.727 20.778 1.00 92.94 114 TYR A N 1
ATOM 822 C CA . TYR A 1 114 ? -44.078 6.360 20.018 1.00 92.94 114 TYR A CA 1
ATOM 823 C C . TYR A 1 114 ? -43.719 6.525 18.531 1.00 92.94 114 TYR A C 1
ATOM 825 O O . TYR A 1 114 ? -44.511 6.186 17.653 1.00 92.94 114 TYR A O 1
ATOM 833 N N . LEU A 1 115 ? -42.490 6.964 18.246 1.00 93.25 115 LEU A N 1
ATOM 834 C CA . LEU A 1 115 ? -41.947 7.120 16.892 1.00 93.25 115 LEU A CA 1
ATOM 835 C C . LEU A 1 115 ? -41.550 5.791 16.224 1.00 93.25 115 LEU A C 1
ATOM 837 O O . LEU A 1 115 ? -41.097 5.806 15.079 1.00 93.25 115 LEU A O 1
ATOM 841 N N . LYS A 1 116 ? -41.689 4.652 16.922 1.00 89.62 116 LYS A N 1
ATOM 842 C CA . LYS A 1 116 ? -41.251 3.313 16.481 1.00 89.62 116 LYS A CA 1
ATOM 843 C C . LYS A 1 116 ? -39.787 3.274 16.021 1.00 89.62 116 LYS A C 1
ATOM 845 O O . LYS A 1 116 ? -39.433 2.512 15.123 1.00 89.62 116 LYS A O 1
ATOM 850 N N . ARG A 1 117 ? -38.930 4.100 16.625 1.00 88.75 117 ARG A N 1
ATOM 851 C CA . ARG A 1 117 ? -37.487 4.110 16.368 1.00 88.75 117 ARG A CA 1
ATOM 852 C C . ARG A 1 117 ? -36.764 3.353 17.464 1.00 88.75 117 ARG A C 1
ATOM 854 O O . ARG A 1 117 ? -36.988 3.591 18.646 1.00 88.75 117 ARG A O 1
ATOM 861 N N . ASP A 1 118 ? -35.863 2.470 17.056 1.00 87.12 118 ASP A N 1
ATOM 862 C CA . ASP A 1 118 ? -34.982 1.776 17.982 1.00 87.12 118 ASP A CA 1
ATOM 863 C C . ASP A 1 118 ? -33.677 2.556 18.160 1.00 87.12 118 ASP A C 1
ATOM 865 O O . ASP A 1 118 ? -32.863 2.655 17.237 1.00 87.12 118 ASP A O 1
ATOM 869 N N . SER A 1 119 ? -33.464 3.078 19.367 1.00 85.94 119 SER A N 1
ATOM 870 C CA . SER A 1 119 ? -32.240 3.784 19.753 1.00 85.94 119 SER A CA 1
ATOM 871 C C . SER A 1 119 ? -31.003 2.882 19.761 1.00 85.94 119 SER A C 1
ATOM 873 O O . SER A 1 119 ? -29.887 3.384 19.654 1.00 85.94 119 SER A O 1
ATOM 875 N N . ARG A 1 120 ? -31.177 1.556 19.855 1.00 88.44 120 ARG A N 1
ATOM 876 C CA . ARG A 1 120 ? -30.082 0.574 19.903 1.00 88.44 120 ARG A CA 1
ATOM 877 C C . ARG A 1 120 ? -29.774 -0.065 18.554 1.00 88.44 120 ARG A C 1
ATOM 879 O O . ARG A 1 120 ? -28.833 -0.847 18.473 1.00 88.44 120 ARG A O 1
ATOM 886 N N . SER A 1 121 ? -30.520 0.264 17.503 1.00 90.12 121 SER A N 1
ATOM 887 C CA . SER A 1 121 ? -30.355 -0.329 16.170 1.00 90.12 121 SER A CA 1
ATOM 888 C C . SER A 1 121 ? -28.929 -0.176 15.631 1.00 90.12 121 SER A C 1
ATOM 890 O O . SER A 1 121 ? -28.334 -1.160 15.207 1.00 90.12 121 SER A O 1
ATOM 892 N N . GLY A 1 122 ? -28.346 1.022 15.742 1.00 92.50 122 GLY A N 1
ATOM 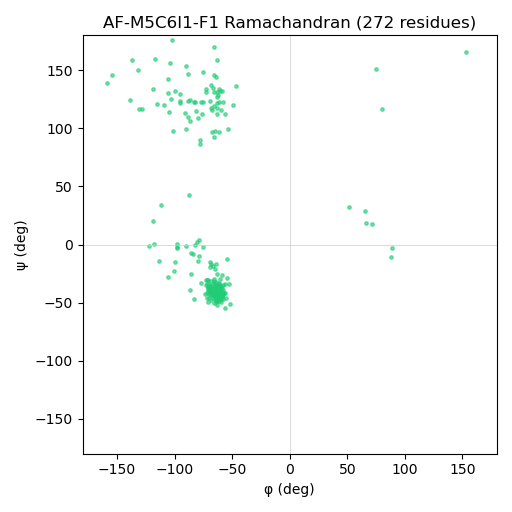893 C CA . GLY A 1 122 ? -26.964 1.279 15.324 1.00 92.50 122 GLY A CA 1
ATOM 894 C C . GLY A 1 122 ? -25.922 0.520 16.149 1.00 92.50 122 GLY A C 1
ATOM 895 O O . GLY A 1 122 ? -24.975 -0.012 15.585 1.00 92.50 122 GLY A O 1
ATOM 896 N N . ALA A 1 123 ? -26.117 0.412 17.468 1.00 93.31 123 ALA A N 1
ATOM 897 C CA . ALA A 1 123 ? -25.216 -0.358 18.328 1.00 93.31 123 ALA A CA 1
ATOM 898 C C . ALA A 1 123 ? -25.277 -1.861 18.012 1.00 93.31 123 ALA A C 1
ATOM 900 O O . ALA A 1 123 ? -24.242 -2.507 17.949 1.00 93.31 123 ALA A O 1
ATOM 901 N N . ARG A 1 124 ? -26.473 -2.401 17.735 1.00 92.19 124 ARG A N 1
ATOM 902 C CA . ARG A 1 124 ? -26.641 -3.806 17.333 1.00 92.19 124 ARG A CA 1
ATOM 903 C C . ARG A 1 124 ? -25.973 -4.110 15.995 1.00 92.19 124 ARG A C 1
ATOM 905 O O . ARG A 1 124 ? -25.258 -5.096 15.904 1.00 92.19 124 ARG A O 1
ATOM 912 N N . ALA A 1 125 ? -26.172 -3.249 14.997 1.00 94.75 125 ALA A N 1
ATOM 913 C CA . ALA A 1 125 ? -25.499 -3.389 13.707 1.00 94.75 125 ALA A CA 1
ATOM 914 C C . ALA A 1 125 ? -23.972 -3.293 13.856 1.00 94.75 125 ALA A C 1
ATOM 916 O O . ALA A 1 125 ? -23.240 -4.051 13.237 1.00 94.75 125 ALA A O 1
ATOM 917 N N . TYR A 1 126 ? -23.483 -2.397 14.717 1.00 95.88 126 TYR A N 1
ATOM 918 C CA . TYR A 1 126 ? -22.057 -2.304 15.017 1.00 95.88 126 TYR A CA 1
ATOM 919 C C . TYR A 1 126 ? -21.509 -3.567 15.695 1.00 95.88 126 TYR A C 1
ATOM 921 O O . TYR A 1 126 ? -20.433 -4.027 15.324 1.00 95.88 126 TYR A O 1
ATOM 929 N N . ASP A 1 127 ? -22.227 -4.127 16.671 1.00 95.56 127 ASP A N 1
ATOM 930 C CA . ASP A 1 127 ? -21.814 -5.359 17.348 1.00 95.56 127 ASP A CA 1
ATOM 931 C C . ASP A 1 127 ? -21.745 -6.535 16.354 1.00 95.56 127 ASP A C 1
ATOM 933 O O . ASP A 1 127 ? -20.767 -7.280 16.361 1.00 95.56 127 ASP A O 1
ATOM 937 N N . GLU A 1 128 ? -22.714 -6.641 15.440 1.00 96.25 128 GLU A N 1
ATOM 938 C CA . GLU A 1 12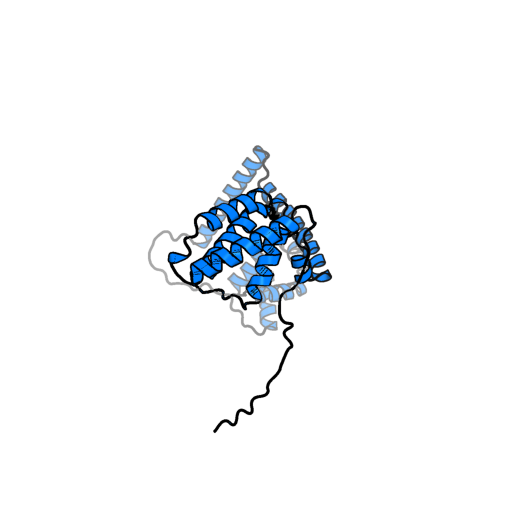8 ? -22.727 -7.639 14.361 1.00 96.25 128 GLU A CA 1
ATOM 939 C C . GLU A 1 128 ? -21.555 -7.453 13.379 1.00 96.25 128 GLU A C 1
ATOM 941 O O . GLU A 1 128 ? -20.811 -8.395 13.101 1.00 96.25 128 GLU A O 1
ATOM 946 N N . GLU A 1 129 ? -21.308 -6.226 12.908 1.00 95.31 129 GLU A N 1
ATOM 947 C CA . GLU A 1 129 ? -20.170 -5.926 12.027 1.00 95.31 129 GLU A CA 1
ATOM 948 C C . GLU A 1 129 ? -18.819 -6.154 12.711 1.00 95.31 129 GLU A C 1
ATOM 950 O O . GLU A 1 129 ? -17.848 -6.565 12.075 1.00 95.31 129 GLU A O 1
ATOM 955 N N . LYS A 1 130 ? -18.739 -5.931 14.023 1.00 97.69 130 LYS A N 1
ATOM 956 C CA . LYS A 1 130 ? -17.532 -6.197 14.804 1.00 97.69 130 LYS A CA 1
ATOM 957 C C . LYS A 1 130 ? -17.232 -7.694 14.877 1.00 97.69 130 LYS A C 1
ATOM 959 O O . LYS A 1 130 ? -16.068 -8.078 14.756 1.00 97.69 130 LYS A O 1
ATOM 964 N N . GLU A 1 131 ? -18.250 -8.531 15.063 1.00 96.94 131 GLU A N 1
ATOM 965 C CA . GLU A 1 131 ? -18.099 -9.989 15.013 1.00 96.94 131 GLU A CA 1
ATOM 966 C C . GLU A 1 131 ? -17.683 -10.457 13.611 1.00 96.94 131 GLU A C 1
ATOM 968 O O . GLU A 1 131 ? -16.745 -11.248 13.483 1.00 96.94 131 GLU A O 1
ATOM 973 N N . ASN A 1 132 ? -18.291 -9.899 12.559 1.00 96.88 132 ASN A N 1
ATOM 974 C CA . ASN A 1 132 ? -17.907 -10.174 11.173 1.00 96.88 132 ASN A CA 1
ATOM 975 C C . ASN A 1 132 ? -16.445 -9.791 10.903 1.00 96.88 132 ASN A C 1
ATOM 977 O O . ASN A 1 132 ? -15.675 -10.609 10.401 1.00 96.88 132 ASN A O 1
ATOM 981 N N . ALA A 1 133 ? -16.027 -8.583 11.283 1.00 97.50 133 ALA A N 1
ATOM 982 C CA . ALA A 1 133 ? -14.652 -8.121 11.123 1.00 97.50 133 ALA A CA 1
ATOM 983 C C . ALA A 1 133 ? -13.651 -9.021 11.863 1.00 97.50 133 ALA A C 1
ATOM 985 O O . ALA A 1 133 ? -12.612 -9.366 11.302 1.00 97.50 133 ALA A O 1
ATOM 986 N N . ALA A 1 134 ? -13.976 -9.461 13.084 1.00 97.81 134 ALA A N 1
ATOM 987 C CA . ALA A 1 134 ? -13.140 -10.396 13.835 1.00 97.81 134 ALA A CA 1
ATOM 988 C C . ALA A 1 134 ? -13.021 -11.760 13.130 1.00 97.81 134 ALA A C 1
ATOM 990 O O . ALA A 1 134 ? -11.931 -12.329 13.066 1.00 97.81 134 ALA A O 1
ATOM 991 N N . ALA A 1 135 ? -14.112 -12.263 12.546 1.00 97.56 135 ALA A N 1
ATOM 992 C CA . ALA A 1 135 ? -14.104 -13.506 11.781 1.00 97.56 135 ALA A CA 1
ATOM 993 C C . ALA A 1 135 ? -13.300 -13.396 10.472 1.00 97.56 135 ALA A C 1
ATOM 995 O O . ALA A 1 135 ? -12.614 -14.346 10.095 1.00 97.56 135 ALA A O 1
ATOM 996 N N . LEU A 1 136 ? -13.365 -12.258 9.769 1.00 97.31 136 LEU A N 1
ATOM 997 C CA . LEU A 1 136 ? -12.530 -12.007 8.590 1.00 97.31 136 LEU A CA 1
ATOM 998 C C . LEU A 1 136 ? -11.052 -11.884 8.968 1.00 97.31 136 LEU A C 1
ATOM 1000 O O . LEU A 1 136 ? -10.213 -12.463 8.282 1.00 97.31 136 LEU A O 1
ATOM 1004 N N . GLN A 1 137 ? -10.740 -11.186 10.062 1.00 96.88 137 GLN A N 1
ATOM 1005 C CA . GLN A 1 137 ? -9.367 -11.048 10.540 1.00 96.88 137 GLN A CA 1
ATOM 1006 C C . GLN A 1 137 ? -8.764 -12.410 10.890 1.00 96.88 137 GLN A C 1
ATOM 1008 O O . GLN A 1 137 ? -7.675 -12.713 10.423 1.00 96.88 137 GLN A O 1
ATOM 1013 N N . ALA A 1 138 ? -9.501 -13.273 11.597 1.00 97.44 138 ALA A N 1
ATOM 1014 C CA . ALA A 1 138 ? -9.036 -14.625 11.912 1.00 97.44 138 ALA A CA 1
ATOM 1015 C C . ALA A 1 138 ? -8.690 -15.435 10.649 1.00 97.44 138 ALA A C 1
ATOM 1017 O O . ALA A 1 138 ? -7.654 -16.087 10.598 1.00 97.44 138 ALA A O 1
ATOM 1018 N N . LYS A 1 139 ? -9.506 -15.333 9.589 1.00 95.81 139 LYS A N 1
ATOM 1019 C CA . LYS A 1 139 ? -9.211 -15.989 8.303 1.00 95.81 139 LYS A CA 1
ATOM 1020 C C . LYS A 1 139 ? -7.952 -15.433 7.636 1.00 95.81 139 LYS A C 1
ATOM 1022 O O . LYS A 1 139 ? -7.214 -16.193 7.019 1.00 95.81 139 LYS A O 1
ATOM 1027 N N . LEU A 1 140 ? -7.718 -14.122 7.714 1.00 95.00 140 LEU A N 1
ATOM 1028 C CA . LEU A 1 140 ? -6.496 -13.509 7.184 1.00 95.00 140 LEU A CA 1
ATOM 1029 C C . LEU A 1 140 ? -5.267 -13.939 7.988 1.00 95.00 140 LEU A C 1
ATOM 1031 O O . LEU A 1 140 ? -4.237 -14.243 7.391 1.00 95.00 140 LEU A O 1
ATOM 1035 N N . ASP A 1 141 ? -5.393 -14.017 9.310 1.00 96.31 141 ASP A N 1
ATOM 1036 C CA . ASP A 1 141 ? -4.326 -14.457 10.206 1.00 96.31 141 ASP A CA 1
ATOM 1037 C C . ASP A 1 141 ? -3.975 -15.934 9.971 1.00 96.31 141 ASP A C 1
ATOM 1039 O O . ASP A 1 141 ? -2.795 -16.282 9.953 1.00 96.31 141 ASP A O 1
ATOM 1043 N N . ASP A 1 142 ? -4.966 -16.795 9.712 1.00 96.81 142 ASP A N 1
ATOM 1044 C CA . ASP A 1 142 ? -4.742 -18.195 9.332 1.00 96.81 1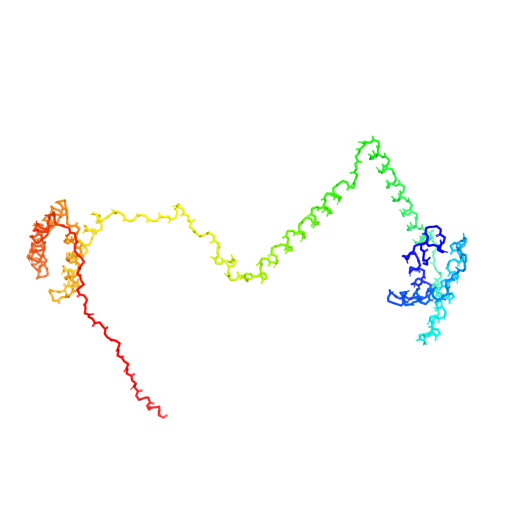42 ASP A CA 1
ATOM 1045 C C . ASP A 1 142 ? -3.927 -18.286 8.031 1.00 96.81 142 ASP A C 1
ATOM 1047 O O . ASP A 1 142 ? -2.928 -19.000 7.965 1.00 96.81 142 ASP A O 1
ATOM 1051 N N . ILE A 1 143 ? -4.287 -17.502 7.008 1.00 94.81 143 ILE A N 1
ATOM 1052 C CA . ILE A 1 143 ? -3.546 -17.449 5.736 1.00 94.81 143 ILE A CA 1
ATOM 1053 C C . ILE A 1 143 ? -2.122 -16.916 5.954 1.00 94.81 143 ILE A C 1
ATOM 1055 O O . ILE A 1 143 ? -1.168 -17.465 5.397 1.00 94.81 143 ILE A O 1
ATOM 1059 N N . ALA A 1 144 ? -1.958 -15.875 6.773 1.00 94.50 144 ALA A N 1
ATOM 1060 C CA . ALA A 1 144 ? -0.655 -15.309 7.120 1.00 94.50 144 ALA A CA 1
ATOM 1061 C C . ALA A 1 144 ? 0.231 -16.300 7.871 1.00 94.50 144 ALA A C 1
ATOM 1063 O O . ALA A 1 144 ? 1.427 -16.394 7.595 1.00 94.50 144 ALA A O 1
ATOM 1064 N N . LYS A 1 145 ? -0.350 -17.095 8.767 1.00 95.56 145 LYS A N 1
ATOM 1065 C CA . LYS A 1 145 ? 0.365 -18.122 9.518 1.00 95.56 145 LYS A CA 1
ATOM 1066 C C . LYS A 1 145 ? 0.818 -19.287 8.638 1.00 95.56 145 LYS A C 1
ATOM 1068 O O . LYS A 1 145 ? 1.927 -19.777 8.836 1.00 95.56 145 LYS A O 1
ATOM 1073 N N . GLU A 1 146 ? -0.006 -19.713 7.683 1.00 95.44 146 GLU A N 1
ATOM 1074 C CA . GLU A 1 146 ? 0.325 -20.815 6.770 1.00 95.44 146 GLU A CA 1
ATOM 1075 C C . GLU A 1 146 ? 1.360 -20.409 5.710 1.00 95.44 146 GLU A C 1
ATOM 1077 O O . GLU A 1 146 ? 2.287 -21.163 5.415 1.00 95.44 146 GLU A O 1
ATOM 1082 N N . HIS A 1 147 ? 1.228 -19.213 5.132 1.00 93.19 147 HIS A N 1
ATOM 1083 C CA . HIS A 1 147 ? 2.048 -18.795 3.990 1.00 93.19 147 HIS A CA 1
ATOM 1084 C C . HIS A 1 147 ? 3.219 -17.872 4.349 1.00 93.19 147 HIS A C 1
ATOM 1086 O O . HIS A 1 147 ? 4.196 -17.801 3.600 1.00 93.19 147 HIS A O 1
ATOM 1092 N N . GLY A 1 148 ? 3.146 -17.174 5.479 1.00 93.81 148 GLY A N 1
ATOM 1093 C CA . GLY A 1 148 ? 4.113 -16.160 5.882 1.00 93.81 148 GLY A CA 1
ATOM 1094 C C . GLY A 1 148 ? 3.978 -14.842 5.112 1.00 93.81 148 GLY A C 1
ATOM 1095 O O . GLY A 1 148 ? 3.595 -14.789 3.938 1.00 93.81 148 GLY A O 1
ATOM 1096 N N . ASP A 1 149 ? 4.362 -13.750 5.772 1.00 92.12 149 ASP A N 1
ATOM 1097 C CA . ASP A 1 149 ? 4.176 -12.389 5.252 1.00 92.12 149 ASP A CA 1
ATOM 1098 C C . ASP A 1 149 ? 4.931 -12.131 3.942 1.00 92.12 149 ASP A C 1
ATOM 1100 O O . ASP A 1 149 ? 4.424 -11.451 3.050 1.00 92.12 149 ASP A O 1
ATOM 1104 N N . ALA A 1 150 ? 6.128 -12.706 3.792 1.00 94.44 150 ALA A N 1
ATOM 1105 C CA . ALA A 1 150 ? 6.946 -12.530 2.593 1.00 94.44 150 ALA A CA 1
ATOM 1106 C C . ALA A 1 150 ? 6.267 -13.105 1.339 1.00 94.44 150 ALA A C 1
ATOM 1108 O O . ALA A 1 150 ? 6.322 -12.495 0.271 1.00 94.44 150 ALA A O 1
ATOM 1109 N N . TYR A 1 151 ? 5.593 -14.253 1.468 1.00 94.75 151 TYR A N 1
ATOM 1110 C CA . TYR A 1 151 ? 4.850 -14.848 0.362 1.00 94.75 151 TYR A CA 1
ATOM 1111 C C . TYR A 1 151 ? 3.630 -13.997 0.011 1.00 94.75 151 TYR A C 1
ATOM 1113 O O . TYR A 1 151 ? 3.444 -13.656 -1.153 1.00 94.75 151 TYR A O 1
ATOM 1121 N N . ILE A 1 152 ? 2.844 -13.584 1.010 1.00 94.44 152 ILE A N 1
ATOM 1122 C CA . ILE A 1 152 ? 1.629 -12.776 0.809 1.00 94.44 152 ILE A CA 1
ATOM 1123 C C . ILE A 1 152 ? 1.940 -11.431 0.145 1.00 94.44 152 ILE A C 1
ATOM 1125 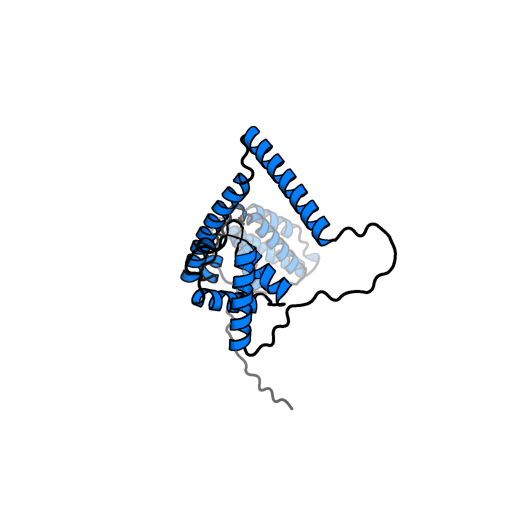O O . ILE A 1 152 ? 1.193 -10.980 -0.728 1.00 94.44 152 ILE A O 1
ATOM 1129 N N . GLN A 1 153 ? 3.048 -10.796 0.526 1.00 93.44 153 GLN A N 1
ATOM 1130 C CA . GLN A 1 153 ? 3.524 -9.572 -0.119 1.00 93.44 153 GLN A CA 1
ATOM 1131 C C . GLN A 1 153 ? 4.064 -9.844 -1.530 1.00 93.44 153 GLN A C 1
ATOM 1133 O O . GLN A 1 153 ? 3.851 -9.038 -2.433 1.00 93.44 153 GLN A O 1
ATOM 1138 N N . GLY A 1 154 ? 4.723 -10.986 -1.741 1.00 94.62 154 GLY A N 1
ATOM 1139 C CA . GLY A 1 154 ? 5.299 -11.370 -3.029 1.00 94.62 154 GLY A CA 1
ATOM 1140 C C . GLY A 1 154 ? 4.275 -11.764 -4.098 1.00 94.62 154 GLY A C 1
ATOM 1141 O O . GLY A 1 154 ? 4.520 -11.528 -5.279 1.00 94.62 154 GLY A O 1
ATOM 1142 N N . ILE A 1 155 ? 3.124 -12.327 -3.715 1.00 95.31 155 ILE A N 1
ATOM 1143 C CA . ILE A 1 155 ? 2.060 -12.726 -4.658 1.00 95.31 155 ILE A CA 1
ATOM 1144 C C . ILE A 1 155 ? 1.147 -11.571 -5.084 1.00 95.31 155 ILE A C 1
ATOM 1146 O O . ILE A 1 155 ? 0.210 -11.786 -5.857 1.00 95.31 155 ILE A O 1
ATOM 1150 N N . GLN A 1 156 ? 1.383 -10.354 -4.586 1.00 93.75 156 GLN A N 1
ATOM 1151 C CA . GLN A 1 156 ? 0.588 -9.198 -4.984 1.00 93.75 156 GLN A CA 1
ATOM 1152 C C . GLN A 1 156 ? 0.728 -8.950 -6.496 1.00 93.75 156 GLN A C 1
ATOM 1154 O O . GLN A 1 156 ? 1.841 -8.968 -7.032 1.00 93.75 156 GLN A O 1
ATOM 1159 N N . PRO A 1 157 ? -0.379 -8.709 -7.218 1.00 94.06 157 PRO A N 1
ATOM 1160 C CA . PRO A 1 157 ? -0.327 -8.500 -8.656 1.00 94.06 157 PRO A CA 1
ATOM 1161 C C . PRO A 1 157 ? 0.390 -7.182 -8.981 1.00 94.06 157 PRO A C 1
ATOM 1163 O O . PRO A 1 157 ? -0.092 -6.101 -8.656 1.00 94.06 157 PRO A O 1
ATOM 1166 N N . ILE A 1 158 ? 1.537 -7.271 -9.660 1.00 95.31 158 ILE A N 1
ATOM 1167 C CA . ILE A 1 158 ? 2.316 -6.100 -10.111 1.00 95.31 158 ILE A CA 1
ATOM 1168 C C . ILE A 1 158 ? 2.093 -5.745 -11.586 1.00 95.31 158 ILE A C 1
ATOM 1170 O O . ILE A 1 158 ? 2.498 -4.672 -12.035 1.00 95.31 158 ILE A O 1
ATOM 1174 N N . PHE A 1 159 ? 1.505 -6.659 -12.363 1.00 94.38 159 PHE A N 1
ATOM 1175 C CA . PHE A 1 159 ? 1.324 -6.466 -13.796 1.00 94.38 159 PHE A CA 1
ATOM 1176 C C . PHE A 1 159 ? 0.196 -5.473 -14.065 1.00 94.38 159 PHE A C 1
ATOM 1178 O O . PHE A 1 159 ? -0.950 -5.688 -13.680 1.00 94.38 159 PHE A O 1
ATOM 1185 N N . GLU A 1 160 ? 0.528 -4.409 -14.786 1.00 95.94 160 GLU A N 1
ATOM 1186 C CA . GLU A 1 160 ? -0.420 -3.384 -15.193 1.00 95.94 160 GLU A CA 1
ATOM 1187 C C . GLU A 1 160 ? -0.253 -3.117 -16.696 1.00 95.94 160 GLU A C 1
ATOM 1189 O O . GLU A 1 160 ? 0.812 -2.643 -17.107 1.00 95.94 160 GLU A O 1
ATOM 1194 N N . PRO A 1 161 ? -1.278 -3.380 -17.532 1.00 94.88 161 PRO A N 1
ATOM 1195 C CA . PRO A 1 161 ? -1.182 -3.190 -18.981 1.00 94.88 161 PRO A CA 1
ATOM 1196 C C . PRO A 1 161 ? -0.789 -1.764 -19.386 1.00 94.88 161 PRO A C 1
ATOM 1198 O O . PRO A 1 161 ? -0.051 -1.574 -20.346 1.00 94.88 161 PRO A O 1
ATOM 1201 N N . LEU A 1 162 ? -1.222 -0.758 -18.620 1.00 95.50 162 LEU A N 1
ATOM 1202 C CA . LEU A 1 162 ? -0.914 0.655 -18.867 1.00 95.50 162 LEU A CA 1
ATOM 1203 C C . LEU A 1 162 ? 0.560 1.011 -18.619 1.00 95.50 162 LEU A C 1
ATOM 1205 O O . LEU A 1 162 ? 1.042 2.021 -19.126 1.00 95.50 162 LEU A O 1
ATOM 1209 N N . LYS A 1 163 ? 1.292 0.184 -17.863 1.00 95.88 163 LYS A N 1
ATOM 1210 C CA . LYS A 1 163 ? 2.734 0.347 -17.625 1.00 95.88 163 LYS A CA 1
ATOM 1211 C C . LYS A 1 163 ? 3.594 -0.375 -18.667 1.00 95.88 163 LYS A C 1
ATOM 1213 O O . LYS A 1 163 ? 4.822 -0.284 -18.595 1.00 95.88 163 LYS A O 1
ATOM 1218 N N . ALA A 1 164 ? 2.992 -1.070 -19.634 1.00 95.25 164 ALA A N 1
ATOM 1219 C CA . ALA A 1 164 ? 3.727 -1.729 -20.705 1.00 95.25 164 ALA A CA 1
ATOM 1220 C C . ALA A 1 164 ? 4.423 -0.691 -21.599 1.00 95.25 164 ALA A C 1
ATOM 1222 O O . ALA A 1 164 ? 3.790 0.167 -22.214 1.00 95.25 164 ALA A O 1
ATOM 1223 N N . ARG A 1 165 ? 5.756 -0.762 -21.671 1.00 95.12 165 ARG A N 1
ATOM 1224 C CA . ARG A 1 165 ? 6.559 0.114 -22.529 1.00 95.12 165 ARG A CA 1
ATOM 1225 C C . ARG A 1 165 ? 6.850 -0.587 -23.847 1.00 95.12 165 ARG A C 1
ATOM 1227 O O . ARG A 1 165 ? 7.483 -1.639 -23.864 1.00 95.12 165 ARG A O 1
ATOM 1234 N N . HIS A 1 166 ? 6.431 0.029 -24.945 1.00 93.50 166 HIS A N 1
ATOM 1235 C CA . HIS A 1 166 ? 6.722 -0.444 -26.293 1.00 93.50 166 HIS A CA 1
ATOM 1236 C C . HIS A 1 166 ? 7.807 0.431 -26.924 1.00 93.50 166 HIS A C 1
ATOM 1238 O O . HIS A 1 166 ? 7.588 1.613 -27.180 1.00 93.50 166 HIS A O 1
ATOM 1244 N N . PHE A 1 167 ? 8.979 -0.148 -27.186 1.00 93.06 167 PHE A N 1
ATOM 1245 C CA . PHE A 1 167 ? 10.081 0.535 -27.864 1.00 93.06 167 PHE A CA 1
ATOM 1246 C C . PHE A 1 167 ? 10.137 0.091 -29.331 1.00 93.06 167 PHE A C 1
ATOM 1248 O O . PHE A 1 167 ? 10.677 -0.966 -29.641 1.00 93.06 167 PHE A O 1
ATOM 1255 N N . ASN A 1 168 ? 9.553 0.883 -30.234 1.00 92.06 168 ASN A N 1
ATOM 1256 C CA . ASN A 1 168 ? 9.417 0.552 -31.662 1.00 92.06 168 ASN A CA 1
ATOM 1257 C C . ASN A 1 168 ? 10.057 1.583 -32.616 1.00 92.06 168 ASN A C 1
ATOM 1259 O O . ASN A 1 168 ? 10.046 1.399 -33.829 1.00 92.06 168 ASN A O 1
ATOM 1263 N N . SER A 1 169 ? 10.636 2.666 -32.095 1.00 93.31 169 SER A N 1
ATOM 1264 C CA . SER A 1 169 ? 11.147 3.796 -32.881 1.00 93.31 169 SER A CA 1
ATOM 1265 C C . SER A 1 169 ? 12.598 3.622 -33.364 1.00 93.31 169 SER A C 1
ATOM 1267 O O . SER A 1 169 ? 13.393 4.562 -33.330 1.00 93.31 169 SER A O 1
ATOM 1269 N N . SER A 1 170 ? 12.969 2.426 -33.837 1.00 90.19 170 SER A N 1
ATOM 1270 C CA . SER A 1 170 ? 14.342 2.106 -34.283 1.00 90.19 170 SER A CA 1
ATOM 1271 C C . SER A 1 170 ? 14.850 3.012 -35.413 1.00 90.19 170 SER A C 1
ATOM 1273 O O . SER A 1 170 ? 16.024 3.382 -35.412 1.00 90.19 170 SER A O 1
ATOM 1275 N N . TRP A 1 171 ? 13.958 3.424 -36.319 1.00 90.25 171 TRP A N 1
ATOM 1276 C CA . TRP A 1 171 ? 14.235 4.338 -37.435 1.00 90.25 171 TRP A CA 1
ATOM 1277 C C . TRP A 1 171 ? 14.733 5.722 -36.987 1.00 90.25 171 TRP A C 1
ATOM 1279 O O . TRP A 1 171 ? 15.491 6.371 -37.706 1.00 90.25 171 TRP A O 1
ATOM 1289 N N . ASN A 1 172 ? 14.320 6.188 -35.804 1.00 92.12 172 ASN A N 1
ATOM 1290 C CA . ASN A 1 172 ? 14.765 7.469 -35.261 1.00 92.12 172 ASN A CA 1
ATOM 1291 C C . ASN A 1 172 ? 16.113 7.314 -34.556 1.00 92.12 172 ASN A C 1
ATOM 1293 O O . ASN A 1 172 ? 17.042 8.080 -34.806 1.00 92.12 172 ASN A O 1
ATOM 1297 N N . TRP A 1 173 ? 16.231 6.280 -33.718 1.00 92.75 173 TRP A N 1
ATOM 1298 C CA . TRP A 1 173 ? 17.460 6.001 -32.977 1.00 92.75 173 TRP A CA 1
ATOM 1299 C C . TRP A 1 173 ? 18.652 5.774 -33.902 1.00 92.75 173 TRP A C 1
ATOM 1301 O O . TRP A 1 173 ? 19.731 6.271 -33.617 1.00 92.75 173 TRP A O 1
ATOM 1311 N N . VAL A 1 174 ? 18.467 5.117 -35.053 1.00 92.50 174 VAL A N 1
ATOM 1312 C CA . VAL A 1 174 ? 19.572 4.912 -36.002 1.00 92.50 174 VAL A CA 1
ATOM 1313 C C . VAL A 1 174 ? 20.096 6.223 -36.608 1.00 92.50 174 VAL A C 1
ATOM 1315 O O . VAL A 1 174 ? 21.299 6.361 -36.809 1.00 92.50 174 VAL A O 1
ATOM 1318 N N . ARG A 1 175 ? 19.231 7.221 -36.843 1.00 91.94 175 ARG A N 1
ATOM 1319 C CA . ARG A 1 175 ? 19.653 8.548 -37.334 1.00 91.94 175 ARG A CA 1
ATOM 1320 C C . ARG A 1 175 ? 20.416 9.317 -36.262 1.00 91.94 175 ARG A C 1
ATOM 1322 O O . ARG A 1 175 ? 21.443 9.923 -36.556 1.00 91.94 175 ARG A O 1
ATOM 1329 N N . GLN A 1 176 ? 19.925 9.260 -35.023 1.00 92.88 176 GLN A N 1
ATOM 1330 C CA . GLN A 1 176 ? 20.609 9.849 -33.878 1.00 92.88 176 GLN A CA 1
ATOM 1331 C C . GLN A 1 176 ? 21.983 9.206 -33.660 1.00 92.88 176 GLN A C 1
ATOM 1333 O O . GLN A 1 176 ? 22.969 9.927 -33.550 1.00 92.88 176 GLN A O 1
ATOM 1338 N N . ASP A 1 177 ? 22.060 7.874 -33.659 1.00 91.75 177 ASP A N 1
ATOM 1339 C CA . ASP A 1 177 ? 23.309 7.128 -33.480 1.00 91.75 177 ASP A CA 1
ATOM 1340 C C . ASP A 1 177 ? 24.318 7.451 -34.592 1.00 91.75 177 ASP A C 1
ATOM 1342 O O . ASP A 1 177 ? 25.494 7.688 -34.311 1.00 91.75 177 ASP A O 1
ATOM 1346 N N . ALA A 1 178 ? 23.861 7.528 -35.849 1.00 90.62 178 ALA A N 1
ATOM 1347 C CA . ALA A 1 178 ? 24.701 7.900 -36.985 1.00 90.62 178 ALA A CA 1
ATOM 1348 C C . ALA A 1 178 ? 25.271 9.322 -36.845 1.00 90.62 178 ALA A C 1
ATOM 1350 O O . ALA A 1 178 ? 26.458 9.534 -37.093 1.00 90.62 178 ALA A O 1
ATOM 1351 N N . LEU A 1 179 ? 24.456 10.287 -36.406 1.00 90.81 179 LEU A N 1
ATOM 1352 C CA . LEU A 1 179 ? 24.891 11.671 -36.213 1.00 90.81 179 LEU A CA 1
ATOM 1353 C C . LEU A 1 179 ? 25.827 11.829 -35.005 1.00 90.81 179 LEU A C 1
ATOM 1355 O O . LEU A 1 179 ? 26.814 12.559 -35.082 1.00 90.81 179 LEU A O 1
ATOM 1359 N N . LEU A 1 180 ? 25.547 11.137 -33.898 1.00 90.69 180 LEU A N 1
ATOM 1360 C CA . LEU A 1 180 ? 26.426 11.121 -32.727 1.00 90.69 180 LEU A CA 1
ATOM 1361 C C . LEU A 1 180 ? 27.801 10.563 -33.094 1.00 90.69 180 LEU A C 1
ATOM 1363 O O . LEU A 1 180 ? 28.813 11.196 -32.806 1.00 90.69 180 LEU A O 1
ATOM 1367 N N . MET A 1 181 ? 27.837 9.439 -33.813 1.00 87.94 181 MET A N 1
ATOM 1368 C CA . MET A 1 181 ? 29.085 8.853 -34.298 1.00 87.94 181 MET A CA 1
ATOM 1369 C C . MET A 1 181 ? 29.825 9.794 -35.259 1.00 87.94 181 MET A C 1
ATOM 1371 O O . MET A 1 181 ? 31.041 9.931 -35.163 1.00 87.94 181 MET A O 1
ATOM 1375 N N . TRP A 1 182 ? 29.108 10.483 -36.150 1.00 87.88 182 TRP A N 1
ATOM 1376 C CA . TRP A 1 182 ? 29.693 11.471 -37.059 1.00 87.88 182 TRP A CA 1
ATOM 1377 C C . TRP A 1 182 ? 30.415 12.600 -36.308 1.00 87.88 182 TRP A C 1
ATOM 1379 O O . TRP A 1 182 ? 31.563 12.922 -36.621 1.00 87.88 182 TRP A O 1
ATOM 1389 N N . TYR A 1 183 ? 29.784 13.171 -35.278 1.00 89.44 183 TYR A N 1
ATOM 1390 C CA . TYR A 1 183 ? 30.410 14.215 -34.465 1.00 89.44 183 TYR A CA 1
ATOM 1391 C C . TYR A 1 183 ? 31.511 13.689 -33.544 1.00 89.44 183 TYR A C 1
ATOM 1393 O O . TYR A 1 183 ? 32.515 14.377 -33.367 1.00 89.44 183 TYR A O 1
ATOM 1401 N N . ASP A 1 184 ? 31.380 12.479 -33.001 1.00 88.75 184 ASP A N 1
ATOM 1402 C CA . ASP A 1 184 ? 32.435 11.860 -32.196 1.00 88.75 184 ASP A CA 1
ATOM 1403 C C . ASP A 1 184 ? 33.731 11.660 -33.014 1.00 88.75 184 ASP A C 1
ATOM 1405 O O . ASP A 1 184 ? 34.825 11.846 -32.476 1.00 88.75 184 ASP A O 1
ATOM 1409 N N . ILE A 1 185 ? 33.625 11.363 -34.320 1.00 85.62 185 ILE A N 1
ATOM 1410 C CA . ILE A 1 185 ? 34.775 11.299 -35.243 1.00 85.62 185 ILE A CA 1
ATOM 1411 C C . ILE A 1 185 ? 35.342 12.701 -35.513 1.00 85.62 185 ILE A C 1
ATOM 1413 O O . ILE A 1 185 ? 36.553 12.902 -35.432 1.00 85.62 185 ILE A O 1
ATOM 1417 N N . ILE A 1 186 ? 34.490 13.694 -35.800 1.00 87.19 186 ILE A N 1
ATOM 1418 C CA . ILE A 1 186 ? 34.935 15.071 -36.096 1.00 87.19 186 ILE A CA 1
ATOM 1419 C C . ILE A 1 186 ? 35.665 15.703 -34.904 1.00 87.19 186 ILE A C 1
ATOM 1421 O O . ILE A 1 186 ? 36.701 16.346 -35.089 1.00 87.19 186 ILE A O 1
ATOM 1425 N N . PHE A 1 187 ? 35.145 15.512 -33.689 1.00 88.25 187 PHE A N 1
ATOM 1426 C CA . PHE A 1 187 ? 35.740 16.028 -32.455 1.00 88.25 187 PHE A CA 1
ATOM 1427 C C . PHE A 1 187 ? 36.898 15.167 -31.927 1.00 88.25 187 PHE A C 1
ATOM 1429 O O . PHE A 1 187 ? 37.452 15.483 -30.877 1.00 88.25 187 PHE A O 1
ATOM 1436 N N . GLY A 1 188 ? 37.275 14.095 -32.633 1.00 81.88 188 GLY A N 1
ATOM 1437 C CA . GLY A 1 188 ? 38.433 13.264 -32.299 1.00 81.88 188 GLY A CA 1
ATOM 1438 C C . GLY A 1 188 ? 38.264 12.400 -31.047 1.00 81.88 188 GLY A C 1
ATOM 1439 O O . GLY A 1 188 ? 39.258 11.926 -30.504 1.00 81.88 188 GLY A O 1
ATOM 1440 N N . ARG A 1 189 ? 37.028 12.183 -30.578 1.00 79.31 189 ARG A N 1
ATOM 1441 C CA . ARG A 1 189 ? 36.736 11.253 -29.471 1.00 79.31 189 ARG A CA 1
ATOM 1442 C C . ARG A 1 189 ? 36.865 9.799 -29.906 1.00 79.31 189 ARG A C 1
ATOM 1444 O O . ARG A 1 189 ? 37.209 8.949 -29.096 1.00 79.31 189 ARG A O 1
ATOM 1451 N N . LEU A 1 190 ? 36.591 9.535 -31.182 1.00 69.50 190 LEU A N 1
ATOM 1452 C CA . LEU A 1 190 ? 36.697 8.226 -31.811 1.00 69.50 190 LEU A CA 1
ATOM 1453 C C . LEU A 1 190 ? 37.785 8.276 -32.888 1.00 69.50 190 LEU A C 1
ATOM 1455 O O . LEU A 1 190 ? 37.697 9.053 -33.838 1.00 69.50 190 LEU A O 1
ATOM 1459 N N . THR A 1 191 ? 38.811 7.436 -32.746 1.00 68.81 191 THR A N 1
ATOM 1460 C CA . THR A 1 191 ? 39.858 7.237 -33.763 1.00 68.81 191 THR A CA 1
ATOM 1461 C C . THR A 1 191 ? 39.633 5.908 -34.485 1.00 68.81 191 THR A C 1
ATOM 1463 O O . THR A 1 191 ? 39.014 5.002 -33.937 1.00 68.81 191 THR A O 1
ATOM 1466 N N . THR A 1 192 ? 40.131 5.760 -35.717 1.00 61.47 192 THR A N 1
ATOM 1467 C CA . THR A 1 192 ? 39.870 4.614 -36.623 1.00 61.47 192 THR A CA 1
ATOM 1468 C C . THR A 1 192 ? 40.169 3.220 -36.070 1.00 61.47 192 THR A C 1
ATOM 1470 O O . THR A 1 192 ? 39.784 2.232 -36.689 1.00 61.47 192 THR A O 1
ATOM 1473 N N . VAL A 1 193 ? 40.864 3.124 -34.937 1.00 61.88 193 VAL A N 1
ATOM 1474 C CA . VAL A 1 193 ? 41.341 1.869 -34.344 1.00 61.88 193 VAL A CA 1
ATOM 1475 C C . VAL A 1 193 ? 40.410 1.371 -33.228 1.00 61.88 193 VAL A C 1
ATOM 1477 O O . VAL A 1 193 ? 40.653 0.321 -32.637 1.00 61.88 193 VAL A O 1
ATOM 1480 N N . ASP A 1 194 ? 39.319 2.083 -32.936 1.00 66.56 194 ASP A N 1
ATOM 1481 C CA . ASP A 1 194 ? 38.448 1.716 -31.827 1.00 66.56 194 ASP A CA 1
ATOM 1482 C C . ASP A 1 194 ? 37.429 0.617 -32.202 1.00 66.56 194 ASP A C 1
ATOM 1484 O O . ASP A 1 194 ? 36.609 0.744 -33.117 1.00 66.56 194 ASP A O 1
ATOM 1488 N N . ARG A 1 195 ? 37.458 -0.492 -31.455 1.00 69.19 195 ARG A N 1
ATOM 1489 C CA . ARG A 1 195 ? 36.515 -1.619 -31.573 1.00 69.19 195 ARG A CA 1
ATOM 1490 C C . ARG A 1 195 ? 35.086 -1.190 -31.232 1.00 69.19 195 ARG A C 1
ATOM 1492 O O . ARG A 1 195 ? 34.130 -1.771 -31.755 1.00 69.19 195 ARG A O 1
ATOM 1499 N N . GLU A 1 196 ? 34.933 -0.141 -30.424 1.00 74.69 196 GLU A N 1
ATOM 1500 C CA . GLU A 1 196 ? 33.637 0.462 -30.124 1.00 74.69 196 GLU A CA 1
ATOM 1501 C C . GLU A 1 196 ? 32.949 0.977 -31.399 1.00 74.69 196 GLU A C 1
ATOM 1503 O O . GLU A 1 196 ? 31.754 0.739 -31.595 1.00 74.69 196 GLU A O 1
ATOM 1508 N N . ILE A 1 197 ? 33.709 1.558 -32.332 1.00 79.44 197 ILE A N 1
ATOM 1509 C CA . ILE A 1 197 ? 33.191 2.029 -33.625 1.00 79.44 197 ILE A CA 1
ATOM 1510 C C . ILE A 1 197 ? 32.633 0.865 -34.435 1.00 79.44 197 ILE A C 1
ATOM 1512 O O . ILE A 1 197 ? 31.556 0.983 -35.014 1.00 79.44 197 ILE A O 1
ATOM 1516 N N . THR A 1 198 ? 33.323 -0.278 -34.439 1.00 81.56 198 THR A N 1
ATOM 1517 C CA . THR A 1 198 ? 32.867 -1.469 -35.171 1.00 81.56 198 THR A CA 1
ATOM 1518 C C . THR A 1 198 ? 31.515 -1.946 -34.636 1.00 81.56 198 THR A C 1
ATOM 1520 O O . THR A 1 198 ? 30.610 -2.235 -35.417 1.00 81.56 198 THR A O 1
ATOM 1523 N N . SER A 1 199 ? 31.331 -1.951 -33.311 1.00 83.56 199 SER A N 1
ATOM 1524 C CA . SER A 1 199 ? 30.053 -2.328 -32.693 1.00 83.56 199 SER A CA 1
ATOM 1525 C C . SER A 1 199 ? 28.917 -1.351 -33.029 1.00 83.56 199 SER A C 1
ATOM 1527 O O . SER A 1 199 ? 27.812 -1.779 -33.370 1.00 83.56 199 SER A O 1
ATOM 1529 N N . ARG A 1 200 ? 29.197 -0.039 -33.024 1.00 86.25 200 ARG A N 1
ATOM 1530 C CA . ARG A 1 200 ? 28.232 1.003 -33.406 1.00 86.25 200 ARG A CA 1
ATOM 1531 C C . ARG A 1 200 ? 27.884 0.929 -34.897 1.00 86.25 200 ARG A C 1
ATOM 1533 O O . ARG A 1 200 ? 26.712 1.033 -35.246 1.00 86.25 200 ARG A O 1
ATOM 1540 N N . CYS A 1 201 ? 28.859 0.657 -35.766 1.00 88.06 201 CYS A N 1
ATOM 1541 C CA . CYS A 1 201 ? 28.634 0.454 -37.201 1.00 88.06 201 CYS A CA 1
ATOM 1542 C C . CYS A 1 201 ? 27.727 -0.742 -37.470 1.00 88.06 201 CYS A C 1
ATOM 1544 O O . CYS A 1 201 ? 26.764 -0.612 -38.218 1.00 88.06 201 CYS A O 1
ATOM 1546 N N . ILE A 1 202 ? 27.974 -1.876 -36.808 1.00 88.19 202 ILE A N 1
ATOM 1547 C CA . ILE A 1 202 ? 27.106 -3.057 -36.904 1.00 88.19 202 ILE A CA 1
ATOM 1548 C C . ILE A 1 202 ? 25.678 -2.703 -36.464 1.00 88.19 202 ILE A C 1
ATOM 1550 O O . ILE A 1 202 ? 24.713 -3.069 -37.134 1.00 88.19 202 ILE A O 1
ATOM 1554 N N . ALA A 1 203 ? 25.523 -1.943 -35.376 1.00 89.38 203 ALA A N 1
ATOM 1555 C CA . ALA A 1 203 ? 24.210 -1.514 -34.901 1.00 89.38 203 ALA A CA 1
ATOM 1556 C C . ALA A 1 203 ? 23.493 -0.567 -35.883 1.00 89.38 203 ALA A C 1
ATOM 1558 O O . ALA A 1 203 ? 22.264 -0.597 -35.958 1.00 89.38 203 ALA A O 1
ATOM 1559 N N . ILE A 1 204 ? 24.226 0.281 -36.610 1.00 91.12 204 ILE A N 1
ATOM 1560 C CA . ILE A 1 204 ? 23.680 1.153 -37.662 1.00 91.12 204 ILE A CA 1
ATOM 1561 C C . ILE A 1 204 ? 23.285 0.326 -38.893 1.00 91.12 204 ILE A C 1
ATOM 1563 O O . ILE A 1 204 ? 22.162 0.460 -39.373 1.00 91.12 204 ILE A O 1
ATOM 1567 N N . MET A 1 205 ? 24.150 -0.588 -39.342 1.00 90.50 205 MET A N 1
ATOM 1568 C CA . MET A 1 205 ? 23.898 -1.479 -40.484 1.00 90.50 205 MET A CA 1
ATOM 1569 C C . MET A 1 205 ? 22.666 -2.366 -40.264 1.00 90.50 205 MET A C 1
ATOM 1571 O O . MET A 1 205 ? 21.832 -2.494 -41.152 1.00 90.50 205 MET A O 1
ATOM 1575 N N . ASN A 1 206 ? 22.487 -2.903 -39.054 1.00 91.31 206 ASN A N 1
ATOM 1576 C CA . ASN A 1 206 ? 21.317 -3.713 -38.685 1.00 91.31 206 ASN A CA 1
ATOM 1577 C C . ASN A 1 206 ? 19.982 -2.947 -38.724 1.00 91.31 206 ASN A C 1
ATOM 1579 O O . ASN A 1 206 ? 18.917 -3.559 -38.693 1.00 91.31 206 ASN A O 1
ATOM 1583 N N . ARG A 1 207 ? 20.018 -1.613 -38.730 1.00 89.75 207 ARG A N 1
ATOM 1584 C CA . ARG A 1 207 ? 18.836 -0.738 -38.750 1.00 89.75 207 ARG A CA 1
ATOM 1585 C C . ARG A 1 207 ? 18.819 0.141 -40.005 1.00 89.75 207 ARG A C 1
ATOM 1587 O O . ARG A 1 207 ? 18.175 1.189 -40.003 1.00 89.75 207 ARG A O 1
ATOM 1594 N N . ALA A 1 208 ? 19.548 -0.262 -41.047 1.00 89.31 208 ALA A N 1
ATOM 1595 C CA . ALA A 1 208 ? 19.650 0.497 -42.279 1.00 89.31 208 ALA A CA 1
ATOM 1596 C C . ALA A 1 208 ? 18.299 0.551 -43.006 1.00 89.31 208 ALA A C 1
ATOM 1598 O O . ALA A 1 208 ? 17.633 -0.460 -43.216 1.00 89.31 208 ALA A O 1
ATOM 1599 N N . ASP A 1 209 ? 17.918 1.761 -43.401 1.00 89.38 209 ASP A N 1
ATOM 1600 C CA . ASP A 1 209 ? 16.703 2.072 -44.149 1.00 89.38 209 ASP A CA 1
ATOM 1601 C C . ASP A 1 209 ? 17.080 2.993 -45.323 1.00 89.38 209 ASP A C 1
ATOM 1603 O O . ASP A 1 209 ? 18.025 3.781 -45.181 1.00 89.38 209 ASP A O 1
ATOM 1607 N N . PRO A 1 210 ? 16.379 2.966 -46.474 1.00 90.44 210 PRO A N 1
ATOM 1608 C CA . PRO A 1 210 ? 16.691 3.857 -47.590 1.00 90.44 210 PRO A CA 1
ATOM 1609 C C . PRO A 1 210 ? 16.744 5.341 -47.198 1.00 90.44 210 PRO A C 1
ATOM 1611 O O . PRO A 1 210 ? 17.587 6.082 -47.706 1.00 90.44 210 PRO A O 1
ATOM 1614 N N . THR A 1 211 ? 15.905 5.779 -46.249 1.00 91.50 211 THR A N 1
ATOM 1615 C CA . THR A 1 211 ? 15.913 7.172 -45.778 1.00 91.50 211 THR A CA 1
ATOM 1616 C C . THR A 1 211 ? 17.155 7.507 -44.949 1.00 91.50 211 THR A C 1
ATOM 1618 O O . THR A 1 211 ? 17.635 8.643 -44.990 1.00 91.50 211 THR A O 1
ATOM 1621 N N . LEU A 1 212 ? 17.720 6.528 -44.235 1.00 90.38 212 LEU A N 1
ATOM 1622 C CA . LEU A 1 212 ? 18.981 6.683 -43.511 1.00 90.38 212 LEU A CA 1
ATOM 1623 C C . LEU A 1 212 ? 20.153 6.861 -44.480 1.00 90.38 212 LEU A C 1
ATOM 1625 O O . LEU A 1 212 ? 21.000 7.714 -44.235 1.00 90.38 212 LEU A O 1
ATOM 1629 N N . LEU A 1 213 ? 20.187 6.118 -45.590 1.00 90.56 213 LEU A N 1
ATOM 1630 C CA . LEU A 1 213 ? 21.250 6.255 -46.595 1.00 90.56 213 LEU A CA 1
ATOM 1631 C C . LEU A 1 213 ? 21.259 7.658 -47.206 1.00 90.56 213 LEU A C 1
ATOM 1633 O O . LEU A 1 213 ? 22.311 8.288 -47.298 1.00 90.56 213 LEU A O 1
ATOM 1637 N N . SER A 1 214 ? 20.082 8.185 -47.569 1.00 92.38 214 SER A N 1
ATOM 1638 C CA . SER A 1 214 ? 19.968 9.568 -48.053 1.00 92.38 214 SER A CA 1
ATOM 1639 C C . SER A 1 214 ? 20.371 10.591 -46.991 1.00 92.38 214 SER A C 1
ATOM 1641 O O . SER A 1 214 ? 21.016 11.588 -47.308 1.00 92.38 214 SER A O 1
ATOM 1643 N N . TYR A 1 215 ? 20.030 10.326 -45.725 1.00 92.19 215 TYR A N 1
ATOM 1644 C CA . TYR A 1 215 ? 20.404 11.174 -44.598 1.00 92.19 215 TYR A CA 1
ATOM 1645 C C . TYR A 1 215 ? 21.926 11.209 -44.429 1.00 92.19 215 TYR A C 1
ATOM 1647 O O . TYR A 1 215 ? 22.512 12.285 -44.431 1.00 92.19 215 TYR A O 1
ATOM 1655 N N . MET A 1 216 ? 22.584 10.049 -44.368 1.00 91.00 216 MET A N 1
ATOM 1656 C CA . MET A 1 216 ? 24.040 9.953 -44.259 1.00 91.00 216 MET A CA 1
ATOM 1657 C C . MET A 1 216 ? 24.748 10.591 -45.457 1.00 91.00 216 MET A C 1
ATOM 1659 O O . MET A 1 216 ? 25.687 11.360 -45.257 1.00 91.00 216 MET A O 1
ATOM 1663 N N . GLN A 1 217 ? 24.269 10.344 -46.682 1.00 92.12 217 GLN A N 1
ATOM 1664 C CA . GLN A 1 217 ? 24.850 10.923 -47.896 1.00 92.12 217 GLN A CA 1
ATOM 1665 C C . GLN A 1 217 ? 24.842 12.457 -47.854 1.00 92.12 217 GLN A C 1
ATOM 1667 O O . GLN A 1 217 ? 25.861 13.076 -48.143 1.00 92.12 217 GLN A O 1
ATOM 1672 N N . TYR A 1 218 ? 23.748 13.076 -47.395 1.00 93.62 218 TYR A N 1
ATOM 1673 C CA . TYR A 1 218 ? 23.670 14.531 -47.250 1.00 93.62 218 TYR A CA 1
ATOM 1674 C C . TYR A 1 218 ? 24.758 15.102 -46.321 1.00 93.62 218 TYR A C 1
ATOM 1676 O O . TYR A 1 218 ? 25.362 16.129 -46.635 1.00 93.62 218 TYR A O 1
ATOM 1684 N N . TYR A 1 219 ? 25.047 14.457 -45.186 1.00 90.19 219 TYR A N 1
ATOM 1685 C CA . TYR A 1 219 ? 26.114 14.919 -44.282 1.00 90.19 219 TYR A CA 1
ATOM 1686 C C . TYR A 1 219 ? 27.517 14.675 -44.849 1.00 90.19 219 TYR A C 1
ATOM 1688 O O . TYR A 1 219 ? 28.413 15.491 -44.626 1.00 90.19 219 TYR A O 1
ATOM 1696 N N . ILE A 1 220 ? 27.704 13.588 -45.600 1.00 91.06 220 ILE A N 1
ATOM 1697 C CA . ILE A 1 220 ? 28.976 13.253 -46.255 1.00 91.06 220 ILE A CA 1
ATOM 1698 C C . ILE A 1 220 ? 29.286 14.247 -47.386 1.00 91.06 220 ILE A C 1
ATOM 1700 O O . ILE A 1 220 ? 30.416 14.737 -47.480 1.00 91.06 220 ILE A O 1
ATOM 1704 N N . ASP A 1 221 ? 28.294 14.597 -48.206 1.00 91.56 221 ASP A N 1
ATOM 1705 C CA . ASP A 1 221 ? 28.449 15.519 -49.338 1.00 91.56 221 ASP A CA 1
ATOM 1706 C C . ASP A 1 221 ? 28.773 16.941 -48.867 1.00 91.56 221 ASP A C 1
ATOM 1708 O O . ASP A 1 221 ? 29.683 17.584 -49.394 1.00 91.56 221 ASP A O 1
ATOM 1712 N N . ASN A 1 222 ? 28.108 17.391 -47.798 1.00 89.31 222 ASN A N 1
ATOM 1713 C CA . ASN A 1 222 ? 28.346 18.693 -47.166 1.00 89.31 222 ASN A CA 1
ATOM 1714 C C . ASN A 1 222 ? 29.593 18.723 -46.257 1.00 89.31 222 ASN A C 1
ATOM 1716 O O . ASN A 1 222 ? 29.876 19.732 -45.602 1.00 89.31 222 ASN A O 1
ATOM 1720 N N . CYS A 1 223 ? 30.360 17.632 -46.191 1.00 87.62 223 CYS A N 1
ATOM 1721 C CA . CYS A 1 223 ? 31.611 17.587 -45.450 1.00 87.62 223 CYS A CA 1
ATOM 1722 C C . CYS A 1 223 ? 32.755 18.192 -46.279 1.00 87.62 223 CYS A C 1
ATOM 1724 O O . CYS A 1 223 ? 33.164 17.638 -47.310 1.00 87.62 223 CYS A O 1
ATOM 1726 N N . HIS A 1 224 ? 33.303 19.312 -45.797 1.00 87.19 224 HIS A N 1
ATOM 1727 C CA . HIS A 1 224 ? 34.478 19.966 -46.374 1.00 87.19 224 HIS A CA 1
ATOM 1728 C C . HIS A 1 224 ? 35.765 19.395 -45.752 1.00 87.19 224 HIS A C 1
ATOM 1730 O O . HIS A 1 224 ? 36.047 19.688 -44.587 1.00 87.19 224 HIS A O 1
ATOM 1736 N N . PRO A 1 225 ? 36.569 18.617 -46.503 1.00 84.19 225 PRO A N 1
ATOM 1737 C CA . PRO A 1 225 ? 37.781 17.980 -45.977 1.00 84.19 225 PRO A CA 1
ATOM 1738 C C . PRO A 1 225 ? 38.892 18.985 -45.635 1.00 84.19 225 PRO A C 1
ATOM 1740 O O . PRO A 1 225 ? 39.805 18.664 -44.886 1.00 84.19 225 PRO A O 1
ATOM 1743 N N . GLU A 1 226 ? 38.797 20.215 -46.140 1.00 86.12 226 GLU A N 1
ATOM 1744 C CA . GLU A 1 226 ? 39.761 21.299 -45.913 1.00 86.12 226 GLU A CA 1
ATOM 1745 C C . GLU A 1 226 ? 39.753 21.834 -44.470 1.00 86.12 226 GLU A C 1
ATOM 1747 O O . GLU A 1 226 ? 40.683 22.521 -44.059 1.00 86.12 226 GLU A O 1
ATOM 1752 N N . LYS A 1 227 ? 38.718 21.517 -43.677 1.00 82.88 227 LYS A N 1
ATOM 1753 C CA . LYS A 1 227 ? 38.557 22.013 -42.299 1.00 82.88 227 LYS A CA 1
ATOM 1754 C C . LYS A 1 227 ? 39.412 21.276 -41.261 1.00 82.88 227 LYS A C 1
ATOM 1756 O O . LYS A 1 227 ? 39.476 21.724 -40.119 1.00 82.88 227 LYS A O 1
ATOM 1761 N N . GLY A 1 228 ? 40.048 20.162 -41.627 1.00 87.25 228 GLY A N 1
ATOM 1762 C CA . GLY A 1 228 ? 40.958 19.421 -40.753 1.00 87.25 228 GLY A CA 1
ATOM 1763 C C . GLY A 1 228 ? 41.055 17.933 -41.088 1.00 87.25 228 GLY A C 1
ATOM 1764 O O . GLY A 1 228 ? 40.208 17.371 -41.783 1.00 87.25 228 GLY A O 1
ATOM 1765 N N . GLU A 1 229 ? 42.075 17.271 -40.542 1.00 85.38 229 GLU A N 1
ATOM 1766 C CA . GLU A 1 229 ? 42.325 15.839 -40.768 1.00 85.38 229 GLU A CA 1
ATOM 1767 C C . GLU A 1 229 ? 41.169 14.952 -40.272 1.00 85.38 229 GLU A C 1
ATOM 1769 O O . GLU A 1 229 ? 40.825 13.962 -40.920 1.00 85.38 229 GLU A O 1
ATOM 1774 N N . THR A 1 230 ? 40.490 15.346 -39.186 1.00 85.50 230 THR A N 1
ATOM 1775 C CA . THR A 1 230 ? 39.309 14.638 -38.662 1.00 85.50 230 THR A CA 1
ATOM 1776 C C . THR A 1 230 ? 38.096 14.734 -39.593 1.00 85.50 230 THR A C 1
ATOM 1778 O O . THR A 1 230 ? 37.330 13.778 -39.696 1.00 85.50 230 THR A O 1
ATOM 1781 N N . TYR A 1 231 ? 37.941 15.833 -40.341 1.00 86.94 231 TYR A N 1
ATOM 1782 C CA . TYR A 1 231 ? 36.890 15.981 -41.357 1.00 86.94 231 TYR A CA 1
ATOM 1783 C C . TYR A 1 231 ? 37.175 15.117 -42.588 1.00 86.94 231 TYR A C 1
ATOM 1785 O O . TYR A 1 231 ? 36.274 14.453 -43.105 1.00 86.94 231 TYR A O 1
ATOM 1793 N N . ALA A 1 232 ? 38.434 15.072 -43.037 1.00 87.75 232 ALA A N 1
ATOM 1794 C CA . ALA A 1 232 ? 38.851 14.168 -44.106 1.00 87.75 232 ALA A CA 1
ATOM 1795 C C . ALA A 1 232 ? 38.632 12.696 -43.713 1.00 87.75 232 ALA A C 1
ATOM 1797 O O . ALA A 1 232 ? 38.182 11.891 -44.535 1.00 87.75 232 ALA A O 1
ATOM 1798 N N . LEU A 1 233 ? 38.890 12.359 -42.446 1.00 86.56 233 LEU A N 1
ATOM 1799 C CA . LEU A 1 233 ? 38.632 11.037 -41.896 1.00 86.56 233 LEU A CA 1
ATOM 1800 C C . LEU A 1 233 ? 37.133 10.708 -41.851 1.00 86.56 233 LEU A C 1
ATOM 1802 O O . LEU A 1 233 ? 36.734 9.660 -42.359 1.00 86.56 233 LEU A O 1
ATOM 1806 N N . ALA A 1 234 ? 36.306 11.604 -41.305 1.00 86.81 234 ALA A N 1
ATOM 1807 C CA . ALA A 1 234 ? 34.855 11.431 -41.236 1.00 86.81 234 ALA A CA 1
ATOM 1808 C C . ALA A 1 234 ? 34.245 11.204 -42.624 1.00 86.81 234 ALA A C 1
ATOM 1810 O O . ALA A 1 234 ? 33.423 10.308 -42.791 1.00 86.81 234 ALA A O 1
ATOM 1811 N N . LYS A 1 235 ? 34.703 11.940 -43.645 1.00 89.31 235 LYS A N 1
ATOM 1812 C CA . LYS A 1 235 ? 34.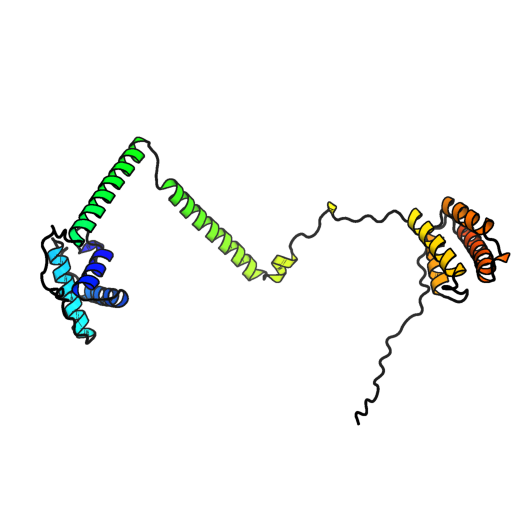224 11.781 -45.024 1.00 89.31 235 LYS A CA 1
ATOM 1813 C C . LYS A 1 235 ? 34.552 10.406 -45.611 1.00 89.31 235 LYS A C 1
ATOM 1815 O O . LYS A 1 235 ? 33.670 9.761 -46.171 1.00 89.31 235 LYS A O 1
ATOM 1820 N N . ARG A 1 236 ? 35.797 9.936 -45.462 1.00 88.50 236 ARG A N 1
ATOM 1821 C CA . ARG A 1 236 ? 36.218 8.606 -45.949 1.00 88.50 236 ARG A CA 1
ATOM 1822 C C . ARG A 1 236 ? 35.475 7.483 -45.229 1.00 88.50 236 ARG A C 1
ATOM 1824 O O . ARG A 1 236 ? 34.939 6.587 -45.872 1.00 88.50 236 ARG A O 1
ATOM 1831 N N . PHE A 1 237 ? 35.426 7.562 -43.903 1.00 87.62 237 PHE A N 1
ATOM 1832 C CA . PHE A 1 237 ? 34.777 6.562 -43.065 1.00 87.62 237 PHE A CA 1
ATOM 1833 C C . PHE A 1 237 ? 33.258 6.527 -43.274 1.00 87.62 237 PHE A C 1
ATOM 1835 O O . PHE A 1 237 ? 32.669 5.458 -43.413 1.00 87.62 237 PHE A O 1
ATOM 1842 N N . GLY A 1 238 ? 32.625 7.698 -43.354 1.00 88.69 238 GLY A N 1
ATOM 1843 C CA . GLY A 1 238 ? 31.198 7.830 -43.622 1.00 88.69 238 GLY A CA 1
ATOM 1844 C C . GLY A 1 238 ? 30.806 7.246 -44.975 1.00 88.69 238 GLY A C 1
ATOM 1845 O O . GLY A 1 238 ? 29.799 6.546 -45.045 1.00 88.69 238 GLY A O 1
ATOM 1846 N N . GLN A 1 239 ? 31.615 7.461 -46.020 1.00 91.31 239 GLN A N 1
ATOM 1847 C CA . GLN A 1 239 ? 31.370 6.858 -47.333 1.00 91.31 239 GLN A CA 1
ATOM 1848 C C . GLN A 1 239 ? 31.441 5.328 -47.267 1.00 91.31 239 GLN A C 1
ATOM 1850 O O . GLN A 1 239 ? 30.509 4.660 -47.704 1.00 91.31 239 GLN A O 1
ATOM 1855 N N . GLN A 1 240 ? 32.480 4.779 -46.628 1.00 90.25 240 GLN A N 1
ATOM 1856 C CA . GLN A 1 240 ? 32.626 3.333 -46.448 1.00 90.25 240 GLN A CA 1
ATOM 1857 C C . GLN A 1 240 ? 31.448 2.723 -45.674 1.00 90.25 240 GLN A C 1
ATOM 1859 O O . GLN A 1 240 ? 30.948 1.658 -46.032 1.00 90.25 240 GLN A O 1
ATOM 1864 N N . LEU A 1 241 ? 30.971 3.395 -44.622 1.00 89.31 241 LEU A N 1
ATOM 1865 C CA . LEU A 1 241 ? 29.803 2.934 -43.877 1.00 89.31 241 LEU A CA 1
ATOM 1866 C C . LEU A 1 241 ? 28.520 3.016 -44.714 1.00 89.31 241 LEU A C 1
ATOM 1868 O O . LEU A 1 241 ? 27.689 2.117 -44.625 1.00 89.31 241 LEU A O 1
ATOM 1872 N N . ASN A 1 242 ? 28.352 4.060 -45.528 1.00 91.38 242 ASN A N 1
ATOM 1873 C CA . ASN A 1 242 ? 27.180 4.209 -46.389 1.00 91.38 242 ASN A CA 1
ATOM 1874 C C . ASN A 1 242 ? 27.118 3.110 -47.463 1.00 91.38 242 ASN A C 1
ATOM 1876 O O . ASN A 1 242 ? 26.050 2.551 -47.718 1.00 91.38 242 ASN A O 1
ATOM 1880 N N . ASP A 1 243 ? 28.266 2.752 -48.038 1.00 92.44 243 ASP A N 1
ATOM 1881 C CA . ASP A 1 243 ? 28.382 1.662 -49.010 1.00 92.44 243 ASP A CA 1
ATOM 1882 C C . ASP A 1 243 ? 28.054 0.308 -48.352 1.00 92.44 243 ASP A C 1
ATOM 1884 O O . ASP A 1 243 ? 27.199 -0.429 -48.845 1.00 92.44 243 ASP A O 1
ATOM 1888 N N . ASN A 1 244 ? 28.599 0.040 -47.159 1.00 90.12 244 ASN A N 1
ATOM 1889 C CA . ASN A 1 244 ? 28.273 -1.162 -46.380 1.00 90.12 244 ASN A CA 1
ATOM 1890 C C . ASN A 1 244 ? 26.777 -1.243 -46.011 1.00 90.12 244 ASN A C 1
ATOM 1892 O O . ASN A 1 244 ? 26.167 -2.310 -46.081 1.00 90.12 244 ASN A O 1
ATOM 1896 N N . CYS A 1 245 ? 26.157 -0.126 -45.617 1.00 90.62 245 CYS A N 1
ATOM 1897 C CA . CYS A 1 245 ? 24.723 -0.081 -45.320 1.00 90.62 245 CYS A CA 1
ATOM 1898 C C . CYS A 1 245 ? 23.864 -0.334 -46.571 1.00 90.62 245 CYS A C 1
ATOM 1900 O O . CYS A 1 245 ? 22.768 -0.881 -46.451 1.00 90.62 245 CYS A O 1
ATOM 1902 N N . ARG A 1 246 ? 24.345 0.033 -47.767 1.00 90.94 246 ARG A N 1
ATOM 1903 C CA . ARG A 1 246 ? 23.672 -0.257 -49.041 1.00 90.94 246 ARG A CA 1
ATOM 1904 C C . ARG A 1 246 ? 23.717 -1.747 -49.383 1.00 90.94 246 ARG A C 1
ATOM 1906 O O . ARG A 1 246 ? 22.726 -2.265 -49.886 1.00 90.94 246 ARG A O 1
ATOM 1913 N N . GLU A 1 247 ? 24.818 -2.434 -49.086 1.00 89.62 247 GLU A N 1
ATOM 1914 C CA . GLU A 1 247 ? 24.960 -3.883 -49.311 1.00 89.62 247 GLU A CA 1
ATOM 1915 C C . GLU A 1 247 ? 24.091 -4.727 -48.368 1.00 89.62 247 GLU A C 1
ATOM 1917 O O . GLU A 1 247 ? 23.572 -5.774 -48.756 1.00 89.62 247 GLU A O 1
ATOM 1922 N N . VAL A 1 248 ? 23.908 -4.263 -47.129 1.00 88.44 248 VAL A N 1
ATOM 1923 C CA . VAL A 1 248 ? 23.101 -4.950 -46.104 1.00 88.44 248 VAL A CA 1
ATOM 1924 C C . VAL A 1 248 ? 21.607 -4.633 -46.232 1.00 88.44 248 VAL A C 1
ATOM 1926 O O . VAL A 1 248 ? 20.770 -5.276 -45.596 1.00 88.44 248 VAL A O 1
ATOM 1929 N N . LEU A 1 249 ? 21.235 -3.685 -47.092 1.00 88.00 249 LEU A N 1
ATOM 1930 C CA . LEU A 1 249 ? 19.846 -3.291 -47.279 1.00 88.00 249 LEU A CA 1
ATOM 1931 C C . LEU A 1 249 ? 18.998 -4.471 -47.784 1.00 88.00 249 LEU A C 1
ATOM 1933 O O . LEU A 1 249 ? 19.277 -5.068 -48.820 1.00 88.00 249 LEU A O 1
ATOM 1937 N N . GLY A 1 250 ? 17.945 -4.804 -47.035 1.00 83.69 250 GLY A N 1
ATOM 1938 C CA . GLY A 1 250 ? 17.072 -5.949 -47.318 1.00 83.69 250 GLY A CA 1
ATOM 1939 C C . GLY A 1 250 ? 17.522 -7.275 -46.693 1.00 83.69 250 GLY A C 1
ATOM 1940 O O . GLY A 1 250 ? 16.792 -8.260 -46.793 1.00 83.69 250 GLY A O 1
ATOM 1941 N N . GLN A 1 251 ? 18.671 -7.316 -46.013 1.00 89.00 251 GLN A N 1
ATOM 1942 C CA . GLN A 1 251 ? 19.090 -8.471 -45.217 1.00 89.00 251 GLN A CA 1
ATOM 1943 C C . GLN A 1 251 ? 18.560 -8.366 -43.775 1.00 89.00 251 GLN A C 1
ATOM 1945 O O . GLN A 1 251 ? 18.432 -7.261 -43.240 1.00 89.00 251 GLN A O 1
ATOM 1950 N N . PRO A 1 252 ? 18.236 -9.495 -43.118 1.00 89.06 252 PRO A N 1
ATOM 1951 C CA . PRO A 1 252 ? 17.820 -9.480 -41.720 1.00 89.06 252 PRO A CA 1
ATOM 1952 C C . PRO A 1 252 ? 18.973 -9.029 -40.801 1.00 89.06 252 PRO A C 1
ATOM 1954 O O . PRO A 1 252 ? 20.131 -9.363 -41.064 1.00 89.06 252 PRO A O 1
ATOM 1957 N N . PRO A 1 253 ? 18.679 -8.313 -39.699 1.00 89.81 253 PRO A N 1
ATOM 1958 C CA . PRO A 1 253 ? 19.699 -7.868 -38.753 1.00 89.81 253 PRO A CA 1
ATOM 1959 C C . PRO A 1 253 ? 20.394 -9.048 -38.063 1.00 89.81 253 PRO A C 1
ATOM 1961 O O . PRO A 1 253 ? 19.760 -10.047 -37.720 1.00 89.81 253 PRO A O 1
ATOM 1964 N N . LEU A 1 254 ? 21.696 -8.907 -37.805 1.00 88.06 254 LEU A N 1
ATOM 1965 C CA . LEU A 1 254 ? 22.542 -9.946 -37.213 1.00 88.06 254 LEU A CA 1
ATOM 1966 C C . LEU A 1 254 ? 23.135 -9.492 -35.878 1.00 88.06 254 LEU A C 1
ATOM 1968 O O . LEU A 1 254 ? 23.714 -8.411 -35.770 1.00 88.06 254 LEU A O 1
ATOM 1972 N N . TYR A 1 255 ? 23.068 -10.352 -34.863 1.00 88.31 255 TYR A N 1
ATOM 1973 C CA . TYR A 1 255 ? 23.812 -10.133 -33.625 1.00 88.31 255 TYR A CA 1
ATOM 1974 C C . TYR A 1 255 ? 25.290 -10.489 -33.828 1.00 88.31 255 TYR A C 1
ATOM 1976 O O . TYR A 1 255 ? 25.620 -11.614 -34.206 1.00 88.31 255 TYR A O 1
ATOM 1984 N N . ARG A 1 256 ? 26.181 -9.527 -33.574 1.00 82.62 256 ARG A N 1
ATOM 1985 C CA . ARG A 1 256 ? 27.634 -9.727 -33.543 1.00 82.62 256 ARG A CA 1
ATOM 1986 C C . ARG A 1 256 ? 28.214 -8.956 -32.369 1.00 82.62 256 ARG A C 1
ATOM 1988 O O . ARG A 1 256 ? 28.012 -7.747 -32.278 1.00 82.62 256 ARG A O 1
ATOM 1995 N N . ASP A 1 257 ? 28.934 -9.653 -31.497 1.00 77.69 257 ASP A N 1
ATOM 1996 C CA . ASP A 1 257 ? 29.630 -9.009 -30.389 1.00 77.69 257 ASP A CA 1
ATOM 1997 C C . ASP A 1 257 ? 31.016 -8.528 -30.834 1.00 77.69 257 ASP A C 1
ATOM 1999 O O . ASP A 1 257 ? 31.819 -9.291 -31.370 1.00 77.69 257 ASP A O 1
ATOM 2003 N N . GLY A 1 258 ? 31.270 -7.233 -30.643 1.00 69.31 258 GLY A N 1
ATOM 2004 C CA . GLY A 1 258 ? 32.553 -6.590 -30.926 1.00 69.31 258 GLY A CA 1
ATOM 2005 C C . GLY A 1 258 ? 33.441 -6.430 -29.690 1.00 69.31 258 GLY A C 1
ATOM 2006 O O . GLY A 1 258 ? 34.559 -5.921 -29.816 1.00 69.31 258 GLY A O 1
ATOM 2007 N N . LYS A 1 259 ? 32.957 -6.817 -28.500 1.00 74.38 259 LYS A N 1
ATOM 2008 C CA . LYS A 1 259 ? 33.673 -6.641 -27.233 1.00 74.38 259 LYS A CA 1
ATOM 2009 C C . LYS A 1 259 ? 34.808 -7.647 -27.076 1.00 74.38 259 LYS A C 1
ATOM 2011 O O . LYS A 1 259 ? 34.752 -8.778 -27.553 1.00 74.38 259 LYS A O 1
ATOM 2016 N N . LEU A 1 260 ? 35.857 -7.214 -26.377 1.00 73.44 260 LEU A N 1
ATOM 2017 C CA . LEU A 1 260 ? 36.906 -8.115 -25.917 1.00 73.44 260 LEU A CA 1
ATOM 2018 C C . LEU A 1 260 ? 36.354 -8.959 -24.760 1.00 73.44 260 LEU A C 1
ATOM 2020 O O . LEU A 1 260 ? 35.740 -8.388 -23.854 1.00 73.44 260 LEU A O 1
ATOM 2024 N N . PRO A 1 261 ? 36.569 -10.285 -24.759 1.00 79.75 261 PRO A N 1
ATOM 2025 C CA . PRO A 1 261 ? 36.225 -11.100 -23.607 1.00 79.75 261 PRO A CA 1
ATOM 2026 C C . PRO A 1 261 ? 37.071 -10.646 -22.414 1.00 79.75 261 PRO A C 1
ATOM 2028 O O . PRO A 1 261 ? 38.301 -10.636 -22.480 1.00 79.75 261 PRO A O 1
ATOM 2031 N N . ILE A 1 262 ? 36.400 -10.232 -21.341 1.00 80.12 262 ILE A N 1
ATOM 2032 C CA . ILE A 1 262 ? 37.041 -9.855 -20.082 1.00 80.12 262 ILE A CA 1
ATOM 2033 C C . ILE A 1 262 ? 37.004 -11.078 -19.171 1.00 80.12 262 ILE A C 1
ATOM 2035 O O . ILE A 1 262 ? 35.948 -11.678 -18.974 1.00 80.12 262 ILE A O 1
ATOM 2039 N N . PHE A 1 263 ? 38.158 -11.425 -18.611 1.00 83.94 263 PHE A N 1
ATOM 2040 C CA . PHE A 1 263 ? 38.295 -12.502 -17.639 1.00 83.94 263 PHE A CA 1
ATOM 2041 C C . PHE A 1 263 ? 38.507 -11.908 -16.250 1.00 83.94 263 PHE A C 1
ATOM 2043 O O . PHE A 1 263 ? 39.183 -10.889 -16.101 1.00 83.94 263 PHE A O 1
ATOM 2050 N N . SER A 1 264 ? 37.927 -12.542 -15.232 1.00 83.06 264 SER A N 1
ATOM 2051 C CA . SER A 1 264 ? 38.191 -12.185 -13.841 1.00 83.06 264 SER A CA 1
ATOM 2052 C C . SER A 1 264 ? 39.663 -12.428 -13.529 1.00 83.06 264 SER A C 1
ATOM 2054 O O . SER A 1 264 ? 40.164 -13.535 -13.742 1.00 83.06 264 SER A O 1
ATOM 2056 N N . HIS A 1 265 ? 40.341 -11.412 -13.004 1.00 81.06 265 HIS A N 1
ATOM 2057 C CA . HIS A 1 265 ? 41.700 -11.552 -12.508 1.00 81.06 265 HIS A CA 1
ATOM 2058 C C . HIS A 1 265 ? 41.782 -10.998 -11.087 1.00 81.06 265 HIS A C 1
ATOM 2060 O O . HIS A 1 265 ? 41.524 -9.817 -10.860 1.00 81.06 265 HIS A O 1
ATOM 2066 N N . GLU A 1 266 ? 42.094 -11.873 -10.134 1.00 83.38 266 GLU A N 1
ATOM 2067 C CA . GLU A 1 266 ? 42.293 -11.517 -8.732 1.00 83.38 266 GLU A CA 1
ATOM 2068 C C . GLU A 1 266 ? 43.786 -11.304 -8.471 1.00 83.38 266 GLU A C 1
ATOM 2070 O O . GLU A 1 266 ? 44.601 -12.196 -8.708 1.00 83.38 266 GLU A O 1
ATOM 2075 N N . TYR A 1 267 ? 44.136 -10.117 -7.975 1.00 81.19 267 TYR A N 1
ATOM 2076 C CA . TYR A 1 267 ? 45.475 -9.802 -7.484 1.00 81.19 267 TYR A CA 1
ATOM 2077 C C . TYR A 1 267 ? 45.431 -9.674 -5.959 1.00 81.19 267 TYR A C 1
ATOM 2079 O O . TYR A 1 267 ? 44.735 -8.804 -5.435 1.00 81.19 267 TYR A O 1
ATOM 2087 N N . MET A 1 268 ? 46.198 -10.502 -5.243 1.00 80.12 268 MET A N 1
ATOM 2088 C CA . MET A 1 268 ? 46.530 -10.247 -3.838 1.00 80.12 268 MET A CA 1
ATOM 2089 C C . MET A 1 268 ? 47.769 -9.352 -3.795 1.00 80.12 268 MET A C 1
ATOM 2091 O O . MET A 1 268 ? 48.867 -9.795 -4.121 1.00 80.12 268 MET A O 1
ATOM 2095 N N . GLY A 1 269 ? 47.585 -8.079 -3.449 1.00 79.19 269 GLY A N 1
ATOM 2096 C CA . GLY A 1 269 ? 48.699 -7.178 -3.167 1.00 79.19 269 GLY A CA 1
ATOM 2097 C C . GLY A 1 269 ? 49.178 -7.372 -1.732 1.00 79.19 269 GLY A C 1
ATOM 2098 O O . GLY A 1 269 ? 48.383 -7.205 -0.808 1.00 79.19 269 GLY A O 1
ATOM 2099 N N . ASP A 1 270 ? 50.458 -7.693 -1.541 1.00 74.06 270 ASP A N 1
ATOM 2100 C CA . ASP A 1 270 ? 51.081 -7.737 -0.217 1.00 74.06 270 ASP A CA 1
ATOM 2101 C C . ASP A 1 270 ? 51.096 -6.329 0.393 1.00 74.06 270 ASP A C 1
ATOM 2103 O O . ASP A 1 270 ? 51.959 -5.498 0.104 1.00 74.06 270 ASP A O 1
ATOM 2107 N N . THR A 1 271 ? 50.125 -6.032 1.255 1.00 66.31 271 THR A N 1
ATOM 2108 C CA . THR A 1 271 ? 50.162 -4.835 2.095 1.00 66.31 271 THR A CA 1
ATOM 2109 C C . THR A 1 271 ? 51.109 -5.087 3.265 1.00 66.31 271 THR A C 1
ATOM 2111 O O . THR A 1 271 ? 50.685 -5.502 4.344 1.00 66.31 271 THR A O 1
ATOM 2114 N N . HIS A 1 272 ? 52.405 -4.836 3.073 1.00 63.53 272 HIS A N 1
ATOM 2115 C CA . HIS A 1 272 ? 53.286 -4.520 4.197 1.00 63.53 272 HIS A CA 1
ATOM 2116 C C . HIS A 1 272 ? 52.871 -3.153 4.752 1.00 63.53 272 HIS A C 1
ATOM 2118 O O . HIS A 1 272 ? 53.224 -2.110 4.205 1.00 63.53 272 HIS A O 1
ATOM 2124 N N . PHE A 1 273 ? 52.059 -3.173 5.811 1.00 57.94 273 PHE A N 1
ATOM 2125 C CA . PHE A 1 273 ? 51.838 -1.999 6.650 1.00 57.94 273 PHE A CA 1
ATOM 2126 C C . PHE A 1 273 ? 53.108 -1.745 7.492 1.00 57.94 273 PHE A C 1
ATOM 2128 O O . PHE A 1 273 ? 53.636 -2.713 8.046 1.00 57.94 273 PHE A O 1
ATOM 2135 N N . PRO A 1 274 ? 53.620 -0.497 7.533 1.00 64.94 274 PRO A N 1
ATOM 2136 C CA . PRO A 1 274 ? 54.848 -0.122 8.240 1.00 64.94 274 PRO A CA 1
ATOM 2137 C C . PRO A 1 274 ? 54.724 -0.169 9.767 1.00 64.94 274 PRO A C 1
ATOM 2139 O O . PRO A 1 274 ? 53.597 0.014 10.283 1.00 64.94 274 PRO A O 1
#

Nearest PDB structures (foldseek):
  6ql6-assembly1_B  TM=9.336E-01  e=1.701E-16  Saccharomyces cerevisiae
  7tui-assembly1_A  TM=9.625E-01  e=5.798E-12  Candida albicans
  6ql5-assembly1_A  TM=6.857E-01  e=1.467E-14  Saccharomyces cerevisiae
  6u5w-assembly1_A  TM=9.499E-01  e=2.657E-11  Candida albicans
  8prw-assembly1_A  TM=9.653E-01  e=1.331E-09  Saccharomyces cerevisiae

InterPro domains:
  IPR040899 Fatty acid synthase subunit alpha, acyl carrier domain [PF18325] (1-71)
  IPR041550 Fatty acid synthase type I, helical [PF18314] (99-262)
  IPR050830 Fungal fatty acid synthase [PTHR10982] (1-199)